Protein AF-A0A1N6M5G9-F1 (afdb_monomer_lite)

Foldseek 3Di:
DDPVVVVVVVVVVVVVVVVVVVVVVVVVVVVVVVVVVVVVVVVVVVVVVVVVVVVLVVLAFEWAQQCPQPQQPDAPPVRFGDGQKDKDDPFKDWGFAALVRPDPLVVVPDDVLLVPQVPGSWTWTKIWGAAQTWIWIKGQAFFDAAKKKWWFQKKAKCAFDKQPDHHRDMGTDIDIDGGHDGDRIDIDTIGTHHGIIMITTRTIMGGDDDPDSVSHRDYPPPPPRSPSPPD

Radius of gyration: 33.29 Å; chains: 1; bounding box: 67×54×109 Å

pLDDT: mean 73.49, std 18.04, range [25.16, 95.5]

Secondary structure (DSSP, 8-state):
--HHHHHHHHHHHHHHHHHHHHHHHHHHHHHHHHHHHHHHHHHHHHHHHHHHHHHHHHHPEE-EEGGGSTTTT-B-TTSPBPPSSEEESTTEEEEEE-GGGS-HHHHHHS-HHHHHHTSS---EEEEEE-SSSPPEEE---S---EEEEEEEEEEEEEES-BTTB-TT-EEEEEEEEEE-S--SS--EE--B-TT-EEEEEEEEEEES--S-GGGEEE--S----------

Organism: NCBI:txid1918945

Sequence (231 aa):
MSLESSVQELTSAVSESTKAAQDLAQEVAGKMGEIDQELAHQIQQVDQQVSDYLADARSECFYVNLFRNSFAHETDEHGALLFPISTYGKTVTAEVVAWADTPEIVKATVPNKLKKNIGMAPNAIHLIFKSDEDPSFWLPGNPVAGRFSGGFGHVYVVSGAMSGYGPGESGPRLEHVDRDVGSWHIDLVYDAARGSEVYCFAPFVVAGYCHDADLVQYIPIQTSMIELNIS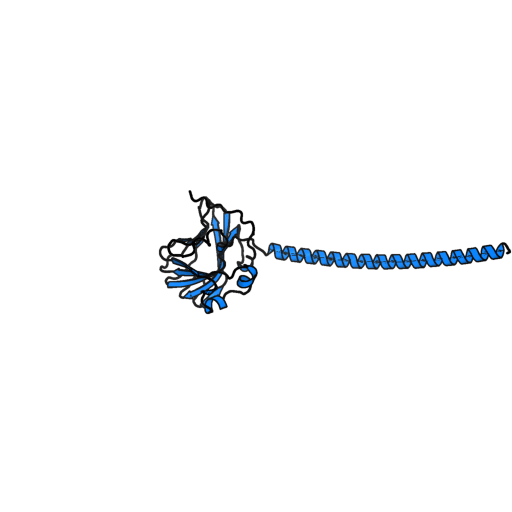

Structure (mmCIF, N/CA/C/O backbone):
data_AF-A0A1N6M5G9-F1
#
_entry.id   AF-A0A1N6M5G9-F1
#
loop_
_atom_site.group_PDB
_atom_site.id
_atom_site.type_symbol
_atom_site.label_atom_id
_atom_site.label_alt_id
_atom_site.label_comp_id
_atom_site.label_asym_id
_atom_site.label_entity_id
_atom_site.label_seq_id
_atom_site.pdbx_PDB_ins_code
_atom_site.Cartn_x
_atom_site.Cartn_y
_atom_site.Cartn_z
_atom_site.occupancy
_atom_site.B_iso_or_equiv
_atom_site.auth_seq_id
_atom_site.auth_comp_id
_atom_site.auth_asym_id
_atom_site.auth_atom_id
_atom_site.pdbx_PDB_model_num
ATOM 1 N N . MET A 1 1 ? -48.600 -29.638 76.563 1.00 58.28 1 MET A N 1
ATOM 2 C CA . MET A 1 1 ? -47.242 -29.060 76.479 1.00 58.28 1 MET A CA 1
ATOM 3 C C . MET A 1 1 ? -47.158 -27.925 77.485 1.00 58.28 1 MET A C 1
ATOM 5 O O . MET A 1 1 ? -48.118 -27.166 77.561 1.00 58.28 1 MET A O 1
ATOM 9 N N . SER A 1 2 ? -46.107 -27.859 78.310 1.00 84.44 2 SER A N 1
ATOM 10 C CA . SER A 1 2 ? -45.923 -26.727 79.232 1.00 84.44 2 SER A CA 1
ATOM 11 C C . SER A 1 2 ? -45.394 -25.510 78.467 1.00 84.44 2 SER A C 1
ATOM 13 O O . SER A 1 2 ? -44.756 -25.664 77.423 1.00 84.44 2 SER A O 1
ATOM 15 N N . LEU A 1 3 ? -45.655 -24.305 78.983 1.00 85.06 3 LEU A N 1
ATOM 16 C CA . LEU A 1 3 ? -45.147 -23.054 78.408 1.00 85.06 3 LEU A CA 1
ATOM 17 C C . LEU A 1 3 ? -43.617 -23.082 78.250 1.00 85.06 3 LEU A C 1
ATOM 19 O O . LEU A 1 3 ? -43.088 -22.610 77.250 1.00 85.06 3 LEU A O 1
ATOM 23 N N . GLU A 1 4 ? -42.923 -23.687 79.215 1.00 88.62 4 GLU A N 1
ATOM 24 C CA . GLU A 1 4 ? -41.462 -23.818 79.236 1.00 88.62 4 GLU A CA 1
ATOM 25 C C . GLU A 1 4 ? -40.942 -24.619 78.037 1.00 88.62 4 GLU A C 1
ATOM 27 O O . GLU A 1 4 ? -40.002 -24.188 77.376 1.00 88.62 4 GLU A O 1
ATOM 32 N N . SER A 1 5 ? -41.608 -25.724 77.687 1.00 89.56 5 SER A N 1
ATOM 33 C CA . SER A 1 5 ? -41.257 -26.530 76.509 1.00 89.56 5 SER A CA 1
ATOM 34 C C . SER A 1 5 ? -41.386 -25.730 75.210 1.00 89.56 5 SER A C 1
ATOM 36 O O . SER A 1 5 ? -40.527 -25.827 74.340 1.00 89.56 5 SER A O 1
ATOM 38 N N . SER A 1 6 ? -42.435 -24.908 75.089 1.00 88.56 6 SER A N 1
ATOM 39 C CA . SER A 1 6 ? -42.663 -24.081 73.893 1.00 88.56 6 SER A CA 1
ATOM 40 C C . SER A 1 6 ? -41.646 -22.942 73.779 1.00 88.56 6 SER A C 1
ATOM 42 O O . SER A 1 6 ? -41.175 -22.640 72.687 1.00 88.56 6 SER A O 1
ATOM 44 N N . VAL A 1 7 ? -41.270 -22.325 74.906 1.00 91.12 7 VAL A N 1
ATOM 45 C CA . VAL A 1 7 ? -40.219 -21.292 74.956 1.00 91.12 7 VAL A CA 1
ATOM 46 C C . VAL A 1 7 ? -38.863 -21.877 74.559 1.00 91.12 7 VAL A C 1
ATOM 48 O O . VAL A 1 7 ? -38.096 -21.230 73.845 1.00 91.12 7 VAL A O 1
ATOM 51 N N . GLN A 1 8 ? -38.573 -23.108 74.977 1.00 92.25 8 GLN A N 1
ATOM 52 C CA . GLN A 1 8 ? -37.318 -23.776 74.653 1.00 92.25 8 GLN A CA 1
ATOM 53 C C . GLN A 1 8 ? -37.222 -24.137 73.163 1.00 92.25 8 GLN A C 1
ATOM 55 O O . GLN A 1 8 ? -36.199 -23.852 72.544 1.00 92.25 8 GLN A O 1
ATOM 60 N N . GLU A 1 9 ? -38.298 -24.652 72.560 1.00 92.44 9 GLU A N 1
ATOM 61 C CA . GLU A 1 9 ? -38.372 -24.900 71.110 1.00 92.44 9 GLU A CA 1
ATOM 62 C C . GLU A 1 9 ? -38.218 -23.613 70.287 1.00 92.44 9 GLU A C 1
ATOM 64 O O . GLU A 1 9 ? -37.441 -23.579 69.333 1.00 92.44 9 GLU A O 1
ATOM 69 N N . LEU A 1 10 ? -38.889 -22.527 70.687 1.00 92.62 10 LEU A N 1
ATOM 70 C CA . LEU A 1 10 ? -38.741 -21.211 70.055 1.00 92.62 10 LEU A CA 1
ATOM 71 C C . LEU A 1 10 ? -37.304 -20.688 70.146 1.00 92.62 10 LEU A C 1
ATOM 73 O O . LEU A 1 10 ? -36.783 -20.147 69.174 1.00 92.62 10 LEU A O 1
ATOM 77 N N . THR A 1 11 ? -36.650 -20.871 71.293 1.00 93.75 11 THR A N 1
ATOM 78 C CA . THR A 1 11 ? -35.258 -20.442 71.494 1.00 93.75 11 THR A CA 1
ATOM 79 C C . THR A 1 11 ? -34.307 -21.214 70.578 1.00 93.75 11 THR A C 1
ATOM 81 O O . THR A 1 11 ? -33.432 -20.613 69.951 1.00 93.75 11 THR A O 1
ATOM 84 N N . SER A 1 12 ? -34.503 -22.528 70.442 1.00 93.69 12 SER A N 1
ATOM 85 C CA . SER A 1 12 ? -33.740 -23.358 69.506 1.00 93.69 12 SER A CA 1
ATOM 86 C C . SER A 1 12 ? -33.964 -22.940 68.052 1.00 93.69 12 SER A C 1
ATOM 88 O O . SER A 1 12 ? -32.990 -22.726 67.334 1.00 93.69 12 SER A O 1
ATOM 90 N N . ALA A 1 13 ? -35.217 -22.727 67.639 1.00 92.75 13 ALA A N 1
ATOM 91 C CA . ALA A 1 13 ? -35.548 -22.300 66.279 1.00 92.75 13 ALA A CA 1
ATOM 92 C C . ALA A 1 13 ? -34.955 -20.921 65.930 1.00 92.75 13 ALA A C 1
ATOM 94 O O . ALA A 1 13 ? -34.444 -20.719 64.828 1.00 92.75 13 ALA A O 1
ATOM 95 N N . VAL A 1 14 ? -34.964 -19.970 66.872 1.00 94.44 14 VAL A N 1
ATOM 96 C CA . VAL A 1 14 ? -34.336 -18.648 66.689 1.00 94.44 14 VAL A CA 1
ATOM 97 C C . VAL A 1 14 ? -32.816 -18.766 66.556 1.00 94.44 14 VAL A C 1
ATOM 99 O O . VAL A 1 14 ? -32.223 -18.094 65.710 1.00 94.44 14 VAL A O 1
ATOM 102 N N . SER A 1 15 ? -32.178 -19.629 67.349 1.00 93.38 15 SER A N 1
ATOM 103 C CA . SER A 1 15 ? -30.734 -19.881 67.261 1.00 93.38 15 SER A CA 1
ATOM 104 C C . SER A 1 15 ? -30.344 -20.473 65.901 1.00 93.38 15 SER A C 1
ATOM 106 O O . SER A 1 15 ? -29.433 -19.970 65.240 1.00 93.38 15 SER A O 1
ATOM 108 N N . GLU A 1 16 ? -31.091 -21.474 65.425 1.00 94.56 16 GLU A N 1
ATOM 109 C CA . GLU A 1 16 ? -30.889 -22.077 64.102 1.00 94.56 16 GLU A CA 1
ATOM 110 C C . GLU A 1 16 ? -31.115 -21.071 62.969 1.00 94.56 16 GLU A C 1
ATOM 112 O O . GLU A 1 16 ? -30.286 -20.967 62.065 1.00 94.56 16 GLU A O 1
ATOM 117 N N . SER A 1 17 ? -32.178 -20.263 63.047 1.00 92.56 17 SER A N 1
ATOM 118 C CA . SER A 1 17 ? -32.448 -19.208 62.065 1.00 92.56 17 SER A CA 1
ATOM 119 C C . SER A 1 17 ? -31.355 -18.138 62.042 1.00 92.56 17 SER A C 1
ATOM 121 O O . SER A 1 17 ? -31.029 -17.624 60.974 1.00 92.56 17 SER A O 1
ATOM 123 N N . THR A 1 18 ? -30.785 -17.791 63.199 1.00 94.62 18 THR A N 1
ATOM 124 C CA . THR A 1 18 ? -29.690 -16.813 63.292 1.00 94.62 18 THR A CA 1
ATOM 125 C C . THR A 1 18 ? -28.430 -17.355 62.630 1.00 94.62 18 THR A C 1
ATOM 127 O O . THR A 1 18 ? -27.774 -16.638 61.877 1.00 94.62 18 THR A O 1
ATOM 130 N N . LYS A 1 19 ? -28.120 -18.636 62.854 1.00 94.75 19 LYS A N 1
ATOM 131 C CA . LYS A 1 19 ? -26.977 -19.298 62.227 1.00 94.75 19 LYS A CA 1
ATOM 132 C C . LYS A 1 19 ? -27.139 -19.392 60.709 1.00 94.75 19 LYS A C 1
ATOM 134 O O . LYS A 1 19 ? -26.240 -18.990 59.984 1.00 94.75 19 LYS A O 1
ATOM 139 N N . ALA A 1 20 ? -28.309 -19.816 60.232 1.00 93.12 20 ALA A N 1
ATOM 140 C CA . ALA A 1 20 ? -28.597 -19.880 58.800 1.00 93.12 20 ALA A CA 1
ATOM 141 C C . ALA A 1 20 ? -28.481 -18.504 58.115 1.00 93.12 20 ALA A C 1
ATOM 143 O O . ALA A 1 20 ? -27.967 -18.407 57.003 1.00 93.12 20 ALA A O 1
ATOM 144 N N . ALA A 1 21 ? -28.910 -17.429 58.787 1.00 92.62 21 ALA A N 1
ATOM 145 C CA . ALA A 1 21 ? -28.756 -16.069 58.274 1.00 92.62 21 ALA A CA 1
ATOM 146 C C . ALA A 1 21 ? -27.283 -15.624 58.206 1.00 92.62 21 ALA A C 1
ATOM 148 O O . ALA A 1 21 ? -26.895 -14.951 57.251 1.00 92.62 21 ALA A O 1
ATOM 149 N N . GLN A 1 22 ? -26.460 -16.004 59.188 1.00 94.44 22 GLN A N 1
ATOM 150 C CA . GLN A 1 22 ? -25.020 -15.720 59.191 1.00 94.44 22 GLN A CA 1
ATOM 151 C C . GLN A 1 22 ? -24.286 -16.485 58.084 1.00 94.44 22 GLN A C 1
ATOM 153 O O . GLN A 1 22 ? -23.501 -15.879 57.356 1.00 94.44 22 GL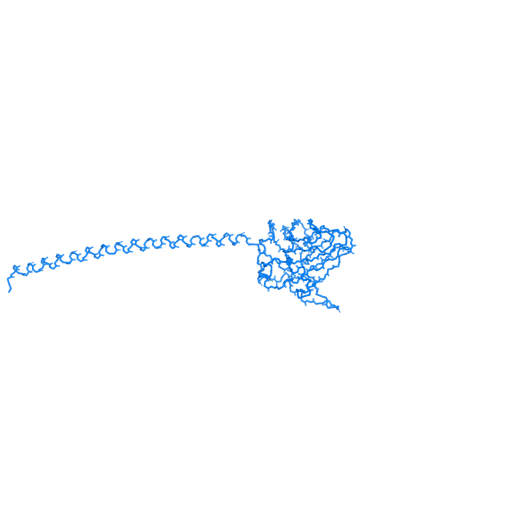N A O 1
ATOM 158 N N . ASP A 1 23 ? -24.594 -17.772 57.917 1.00 95.50 23 ASP A N 1
ATOM 159 C CA . ASP A 1 23 ? -24.004 -18.618 56.875 1.00 95.50 23 ASP A CA 1
ATOM 160 C C . ASP A 1 23 ? -24.342 -18.070 55.474 1.00 95.50 23 ASP A C 1
ATOM 162 O O . ASP A 1 23 ? -23.454 -17.910 54.634 1.00 95.50 23 ASP A O 1
ATOM 166 N N . LEU A 1 24 ? -25.603 -17.673 55.244 1.00 94.19 24 LEU A N 1
ATOM 167 C CA . LEU A 1 24 ? -26.031 -17.056 53.984 1.00 94.19 24 LEU A CA 1
ATOM 168 C C . LEU A 1 24 ? -25.340 -15.708 53.734 1.00 94.19 24 LEU A C 1
ATOM 170 O O . LEU A 1 24 ? -24.925 -15.427 52.611 1.00 94.19 24 LEU A O 1
ATOM 174 N N . ALA A 1 25 ? -25.200 -14.868 54.763 1.00 92.69 25 ALA A N 1
ATOM 175 C CA . ALA A 1 25 ? -24.512 -13.585 54.633 1.00 92.69 25 ALA A CA 1
ATOM 176 C C . ALA A 1 25 ? -23.035 -13.769 54.245 1.00 92.69 25 ALA A C 1
ATOM 178 O O . ALA A 1 25 ? -22.518 -13.020 53.415 1.00 92.69 25 ALA A O 1
ATOM 179 N N . GLN A 1 26 ? -22.371 -14.784 54.803 1.00 93.44 26 GLN A N 1
ATOM 180 C CA . GLN A 1 26 ? -20.990 -15.112 54.468 1.00 93.44 26 GLN A CA 1
ATOM 181 C C . GLN A 1 26 ? -20.859 -15.656 53.037 1.00 93.44 26 GLN A C 1
ATOM 183 O O . GLN A 1 26 ? -19.940 -15.260 52.320 1.00 93.44 26 GLN A O 1
ATOM 188 N N . GLU A 1 27 ? -21.796 -16.497 52.592 1.00 95.50 27 GLU A N 1
ATOM 189 C CA . GLU A 1 27 ? -21.830 -17.000 51.213 1.00 95.50 27 GLU A CA 1
ATOM 190 C C . GLU A 1 27 ? -22.044 -15.868 50.197 1.00 95.50 27 GLU A C 1
ATOM 192 O O . GLU A 1 27 ? -21.328 -15.786 49.198 1.00 95.50 27 GLU A O 1
ATOM 197 N N . VAL A 1 28 ? -22.994 -14.963 50.460 1.00 94.06 28 VAL A N 1
ATOM 198 C CA . VAL A 1 28 ? -23.271 -13.812 49.586 1.00 94.06 28 VAL A CA 1
ATOM 199 C C . VAL A 1 28 ? -22.060 -12.885 49.506 1.00 94.06 28 VAL A C 1
ATOM 201 O O . VAL A 1 28 ? -21.694 -12.474 48.409 1.00 94.06 28 VAL A O 1
ATOM 204 N N . ALA A 1 29 ? -21.401 -12.598 50.632 1.00 91.75 29 ALA A N 1
ATOM 205 C CA . ALA A 1 29 ? -20.189 -11.782 50.643 1.00 91.75 29 ALA A CA 1
ATOM 206 C C . ALA A 1 29 ? -19.048 -12.424 49.832 1.00 91.75 29 ALA A C 1
ATOM 208 O O . ALA A 1 29 ? -18.366 -11.727 49.083 1.00 91.75 29 ALA A O 1
ATOM 209 N N . GLY A 1 30 ? -18.875 -13.748 49.936 1.00 95.19 30 GLY A N 1
ATOM 210 C CA . GLY A 1 30 ? -17.903 -14.493 49.132 1.00 95.19 30 GLY A CA 1
ATOM 211 C C . GLY A 1 30 ? -18.192 -14.388 47.636 1.00 95.19 30 GLY A C 1
ATOM 212 O O . GLY A 1 30 ? -17.328 -13.973 46.867 1.00 95.19 30 GLY A O 1
ATOM 213 N N . LYS A 1 31 ? -19.440 -14.657 47.236 1.00 93.62 31 LYS A N 1
ATOM 214 C CA . LYS A 1 31 ? -19.878 -14.560 45.836 1.00 93.62 31 LYS A CA 1
ATOM 215 C C . LYS A 1 31 ? -19.766 -13.145 45.274 1.00 93.62 31 LYS A C 1
ATOM 217 O O . LYS A 1 31 ? -19.389 -12.989 44.120 1.00 93.62 31 LYS A O 1
ATOM 222 N N . MET A 1 32 ? -20.067 -12.116 46.067 1.00 91.00 32 MET A N 1
ATOM 223 C CA . MET A 1 32 ? -19.868 -10.724 45.650 1.00 91.00 32 MET A CA 1
ATOM 224 C C . MET A 1 32 ? -18.390 -10.426 45.389 1.00 91.00 32 MET A C 1
ATOM 226 O O . MET A 1 32 ? -18.073 -9.836 44.364 1.00 91.00 32 MET A O 1
ATOM 230 N N . GLY A 1 33 ? -17.487 -10.896 46.255 1.00 93.69 33 GLY A N 1
ATOM 231 C CA . GLY A 1 33 ? -16.047 -10.732 46.046 1.00 93.69 33 GLY A CA 1
ATOM 232 C C . GLY A 1 33 ? -15.534 -11.434 44.784 1.00 93.69 33 GLY A C 1
ATOM 233 O O . GLY A 1 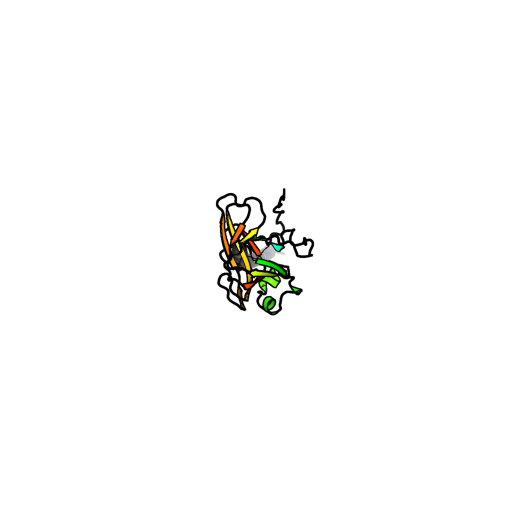33 ? -14.720 -10.867 44.060 1.00 93.69 33 GLY A O 1
ATOM 234 N N . GLU A 1 34 ? -16.028 -12.639 44.494 1.00 94.81 34 GLU A N 1
ATOM 235 C CA . GLU A 1 34 ? -15.705 -13.368 43.257 1.00 94.81 34 GLU A CA 1
ATOM 236 C C . GLU A 1 34 ? -16.221 -12.634 42.010 1.00 94.81 34 GLU A C 1
ATOM 238 O O . GLU A 1 34 ? -15.488 -12.491 41.032 1.00 94.81 34 GLU A O 1
ATOM 243 N N . ILE A 1 35 ? -17.454 -12.117 42.059 1.00 94.19 35 ILE A N 1
ATOM 244 C CA . ILE A 1 35 ? -18.047 -11.329 40.968 1.00 94.19 35 ILE A CA 1
ATOM 245 C C . ILE A 1 35 ? -17.243 -10.049 40.721 1.00 94.19 35 ILE A C 1
ATOM 247 O O . ILE A 1 35 ? -16.949 -9.735 39.569 1.00 94.19 35 ILE A O 1
ATOM 251 N N . ASP A 1 36 ? -16.861 -9.328 41.776 1.00 94.19 36 ASP A N 1
ATOM 252 C CA . ASP A 1 36 ? -16.085 -8.091 41.658 1.00 94.19 36 ASP A CA 1
ATOM 253 C C . ASP A 1 36 ? -14.705 -8.349 41.030 1.00 94.19 36 ASP A C 1
ATOM 255 O O . ASP A 1 36 ? -14.246 -7.571 40.190 1.00 94.19 36 ASP A O 1
ATOM 259 N N . GLN A 1 37 ? -14.050 -9.458 41.393 1.00 93.50 37 GLN A N 1
ATOM 260 C CA . GLN A 1 37 ? -12.765 -9.856 40.809 1.00 93.50 37 GLN A CA 1
ATOM 261 C C . GLN A 1 37 ? -12.888 -10.225 39.331 1.00 93.50 37 GLN A C 1
ATOM 263 O O . GLN A 1 37 ? -12.090 -9.757 38.515 1.00 93.50 37 GLN A O 1
ATOM 268 N N . GLU A 1 38 ? -13.887 -11.033 38.978 1.00 94.94 38 GLU A N 1
ATOM 269 C CA . GLU A 1 38 ? -14.125 -11.437 37.592 1.00 94.94 38 GLU A CA 1
ATOM 270 C C . GLU A 1 38 ? -14.469 -10.225 36.719 1.00 94.94 38 GLU A C 1
ATOM 272 O O . GLU A 1 38 ? -13.925 -10.069 35.625 1.00 94.94 38 GLU A O 1
ATOM 277 N N . LEU A 1 39 ? -15.305 -9.312 37.222 1.00 94.81 39 LEU A N 1
ATOM 278 C CA . LEU A 1 39 ? -15.662 -8.090 36.509 1.00 94.81 39 LEU A CA 1
ATOM 279 C C . LEU A 1 39 ? -14.437 -7.195 36.277 1.00 94.81 39 LEU A C 1
ATOM 281 O O . LEU A 1 39 ? -14.250 -6.692 35.169 1.00 94.81 39 LEU A O 1
ATOM 285 N N . ALA A 1 40 ? -13.578 -7.022 37.285 1.00 93.75 40 ALA A N 1
ATOM 286 C CA . ALA A 1 40 ? -12.345 -6.248 37.146 1.00 93.75 40 ALA A CA 1
ATOM 287 C C . ALA A 1 40 ? -11.399 -6.856 36.096 1.00 93.75 40 ALA A C 1
ATOM 289 O O . ALA A 1 40 ? -10.833 -6.130 35.277 1.00 93.75 40 ALA A O 1
ATOM 290 N N . HIS A 1 41 ? -11.268 -8.183 36.083 1.00 93.50 41 HIS A N 1
ATOM 291 C CA . HIS A 1 41 ? -10.460 -8.893 35.096 1.00 93.50 41 HIS A CA 1
ATOM 292 C C . HIS A 1 41 ? -11.021 -8.737 33.673 1.00 93.50 41 HIS A C 1
ATOM 294 O O . HIS A 1 41 ? -10.269 -8.438 32.745 1.00 93.50 41 HIS A O 1
ATOM 300 N N . GLN A 1 42 ? -12.338 -8.862 33.496 1.00 93.44 42 GLN A N 1
ATOM 301 C CA . GLN A 1 42 ? -12.985 -8.669 32.195 1.00 93.44 42 GLN A CA 1
ATOM 302 C C . GLN A 1 42 ? -12.836 -7.235 31.676 1.00 93.44 42 GLN A C 1
ATOM 304 O O . GLN A 1 42 ? -12.525 -7.051 30.501 1.00 93.44 42 GLN A O 1
ATOM 309 N N . ILE A 1 43 ? -12.992 -6.221 32.537 1.00 94.44 43 ILE A N 1
ATOM 310 C CA . ILE A 1 43 ? -12.771 -4.814 32.162 1.00 94.44 43 ILE A CA 1
ATOM 311 C C . ILE A 1 43 ? -11.339 -4.619 31.656 1.00 94.44 43 ILE A C 1
ATOM 313 O O . ILE A 1 43 ? -11.140 -4.052 30.586 1.00 94.44 43 ILE A O 1
ATOM 317 N N . GLN A 1 44 ? -10.347 -5.158 32.370 1.00 93.62 44 GLN A N 1
ATOM 318 C CA . GLN A 1 44 ? -8.946 -5.038 31.971 1.00 93.62 44 GLN A CA 1
ATOM 319 C C . GLN A 1 44 ? -8.659 -5.714 30.620 1.00 93.62 44 GLN A C 1
ATOM 321 O O . GLN A 1 44 ? -7.895 -5.184 29.812 1.00 93.62 44 GLN A O 1
ATOM 326 N N . GLN A 1 45 ? -9.275 -6.868 30.350 1.00 93.25 45 GLN A N 1
ATOM 327 C CA . GLN A 1 45 ? -9.148 -7.538 29.055 1.00 93.25 45 GLN A CA 1
ATOM 328 C C . GLN A 1 45 ? -9.767 -6.720 27.918 1.00 93.25 45 GLN A C 1
ATOM 330 O O . GLN A 1 45 ? -9.160 -6.609 26.853 1.00 93.25 45 GLN A O 1
ATOM 335 N N . VAL A 1 46 ? -10.946 -6.134 28.140 1.00 92.81 46 VAL A N 1
ATOM 336 C CA . VAL A 1 46 ? -11.616 -5.285 27.145 1.00 92.81 46 VAL A CA 1
ATOM 337 C C . VAL A 1 46 ? -10.797 -4.026 26.867 1.00 92.81 46 VAL A C 1
ATOM 339 O O . VAL A 1 46 ? -10.587 -3.696 25.702 1.00 92.81 46 VAL A O 1
ATOM 342 N N . ASP A 1 47 ? -10.279 -3.362 27.901 1.00 91.88 47 ASP A N 1
ATOM 343 C CA . ASP A 1 47 ? -9.439 -2.170 27.743 1.00 91.88 47 ASP A CA 1
ATOM 344 C C . ASP A 1 47 ? -8.184 -2.470 26.912 1.00 91.88 47 ASP A C 1
ATOM 346 O O . ASP A 1 47 ? -7.828 -1.698 26.017 1.00 91.88 47 ASP A O 1
ATOM 350 N N . GLN A 1 48 ? -7.546 -3.622 27.148 1.00 88.00 48 GLN A N 1
ATOM 351 C CA . GLN A 1 48 ? -6.396 -4.049 26.356 1.00 88.00 48 GLN A CA 1
ATOM 352 C C . GLN A 1 48 ? -6.783 -4.310 24.895 1.00 88.00 48 GLN A C 1
ATOM 354 O O . GLN A 1 48 ? -6.138 -3.784 23.992 1.00 88.00 48 GLN A O 1
ATOM 359 N N . GLN A 1 49 ? -7.865 -5.054 24.651 1.00 86.50 49 GLN A N 1
ATOM 360 C CA . GLN A 1 49 ? -8.339 -5.346 23.293 1.00 86.50 49 GLN A CA 1
ATOM 361 C C . GLN A 1 49 ? -8.694 -4.074 22.514 1.00 86.50 49 GLN A C 1
ATOM 363 O O . GLN A 1 49 ? -8.372 -3.959 21.333 1.00 86.50 49 GLN A O 1
ATOM 368 N N . VAL A 1 50 ? -9.338 -3.104 23.168 1.00 83.00 50 VAL A N 1
ATOM 369 C CA . VAL A 1 50 ? -9.653 -1.805 22.561 1.00 83.00 50 VAL A CA 1
ATOM 370 C C . VAL A 1 50 ? -8.376 -1.020 22.260 1.00 83.00 50 VAL A C 1
ATOM 372 O O . VAL A 1 50 ? -8.280 -0.417 21.191 1.00 83.00 50 VAL A O 1
ATOM 375 N N . SER A 1 51 ? -7.388 -1.026 23.159 1.00 79.12 51 SER A N 1
ATOM 376 C CA . SER A 1 51 ? -6.106 -0.355 22.918 1.00 79.12 51 SER A CA 1
ATOM 377 C C . SER A 1 51 ? -5.355 -0.966 21.738 1.00 79.12 51 SER A C 1
ATOM 379 O O . SER A 1 51 ? -4.820 -0.219 20.920 1.00 79.12 51 SER A O 1
ATOM 381 N N . ASP A 1 52 ? -5.342 -2.293 21.628 1.00 72.56 52 ASP A N 1
ATOM 382 C CA . ASP A 1 52 ? -4.682 -3.001 20.530 1.00 72.56 52 ASP A CA 1
ATOM 383 C C . ASP A 1 52 ? -5.382 -2.677 19.202 1.00 72.56 52 ASP A C 1
ATOM 385 O O . ASP A 1 52 ? -4.740 -2.239 18.251 1.00 72.56 52 ASP A O 1
ATOM 389 N N . TYR A 1 53 ? -6.719 -2.732 19.174 1.00 67.44 53 TYR A N 1
ATOM 390 C CA . TYR A 1 53 ? -7.509 -2.345 18.003 1.00 67.44 53 TYR A CA 1
ATOM 391 C C . TYR A 1 53 ? -7.263 -0.891 17.571 1.00 67.44 53 TYR A C 1
ATOM 393 O O . TYR A 1 53 ? -7.145 -0.596 16.383 1.00 67.44 53 TYR A O 1
ATOM 401 N N . LEU A 1 54 ? -7.182 0.045 18.522 1.00 66.19 54 LEU A N 1
ATOM 402 C CA . LEU A 1 54 ? -6.894 1.450 18.223 1.00 66.19 54 LEU A CA 1
ATOM 403 C C . LEU A 1 54 ? -5.451 1.666 17.754 1.00 66.19 54 LEU A C 1
ATOM 405 O O . LEU A 1 54 ? -5.216 2.586 16.969 1.00 66.19 54 LEU A O 1
ATOM 409 N N . ALA A 1 55 ? -4.493 0.870 18.230 1.00 65.88 55 ALA A N 1
ATOM 410 C CA . ALA A 1 55 ? -3.114 0.910 17.754 1.00 65.88 55 ALA A CA 1
ATOM 411 C C . ALA A 1 55 ? -3.031 0.425 16.300 1.00 65.88 55 ALA A C 1
ATOM 413 O O . ALA A 1 55 ? -2.456 1.124 15.463 1.00 65.88 55 ALA A O 1
ATOM 414 N N . ASP A 1 56 ? -3.697 -0.686 15.989 1.00 56.03 56 ASP A N 1
ATOM 415 C CA . ASP A 1 56 ? -3.778 -1.242 14.638 1.00 56.03 56 ASP A CA 1
ATOM 416 C C . ASP A 1 56 ? -4.485 -0.265 13.687 1.00 56.03 56 ASP A C 1
ATOM 418 O O . ASP A 1 56 ? -3.912 0.139 12.676 1.00 56.03 56 ASP A O 1
ATOM 422 N N . ALA A 1 57 ? -5.656 0.258 14.060 1.00 55.75 57 ALA A N 1
ATOM 423 C CA . ALA A 1 57 ? -6.399 1.219 13.241 1.00 55.75 57 ALA A CA 1
ATOM 424 C C . ALA A 1 57 ? -5.641 2.539 12.997 1.00 55.75 57 ALA A C 1
ATOM 426 O O . ALA A 1 57 ? -5.833 3.182 11.968 1.00 55.75 57 ALA A O 1
ATOM 427 N N . ARG A 1 58 ? -4.774 2.970 13.926 1.00 57.94 58 ARG A N 1
ATOM 428 C CA . ARG A 1 58 ? -3.889 4.136 13.726 1.00 57.94 58 ARG A CA 1
ATOM 429 C C . ARG A 1 58 ? -2.707 3.838 12.808 1.00 57.94 58 ARG A C 1
ATOM 431 O O . ARG A 1 58 ? -2.129 4.778 12.266 1.00 57.94 58 ARG A O 1
ATOM 438 N N . SER A 1 59 ? -2.328 2.571 12.672 1.00 56.81 59 SER A N 1
ATOM 439 C CA . SER A 1 59 ? -1.259 2.135 11.773 1.00 56.81 59 SER A CA 1
ATOM 440 C C . SER A 1 59 ? -1.737 1.953 10.330 1.00 56.81 59 SER A C 1
ATOM 442 O O . SER A 1 59 ? -0.925 1.951 9.412 1.00 56.81 59 SER A O 1
ATOM 444 N N . GLU A 1 60 ? -3.046 1.862 10.100 1.00 59.41 60 GLU A N 1
ATOM 445 C CA . GLU A 1 60 ? -3.611 1.661 8.770 1.00 59.41 60 GLU A CA 1
ATOM 446 C C . GLU A 1 60 ? -3.875 2.990 8.046 1.00 59.41 60 GLU A C 1
ATOM 448 O O . GLU A 1 60 ? -4.603 3.864 8.520 1.00 59.41 60 GLU A O 1
ATOM 453 N N . CYS A 1 61 ? -3.309 3.139 6.847 1.00 61.28 61 CYS A N 1
ATOM 454 C CA . CYS A 1 61 ? -3.621 4.242 5.942 1.00 61.28 61 CYS A CA 1
ATOM 455 C C . CYS A 1 61 ? -4.622 3.791 4.870 1.00 61.28 61 CYS A C 1
ATOM 457 O O . CYS A 1 61 ? -4.367 2.854 4.107 1.00 61.28 61 CYS A O 1
ATOM 459 N N . PHE A 1 62 ? -5.746 4.502 4.772 1.00 60.78 62 PHE A N 1
ATOM 460 C CA . PHE A 1 62 ? -6.703 4.341 3.677 1.00 60.78 62 PHE A CA 1
ATOM 461 C C . PHE A 1 62 ? -6.124 4.908 2.379 1.00 60.78 62 PHE A C 1
ATOM 463 O O . PHE A 1 62 ? -5.643 6.042 2.360 1.00 60.78 62 PHE A O 1
ATOM 470 N N . TYR A 1 63 ? -6.202 4.144 1.289 1.00 59.81 63 TYR A N 1
ATOM 471 C CA . TYR A 1 63 ? -5.653 4.545 -0.006 1.00 59.81 63 TYR A CA 1
ATOM 472 C C . TYR A 1 63 ? -6.615 4.274 -1.160 1.00 59.81 63 TYR A C 1
ATOM 474 O O . TYR A 1 63 ? -7.500 3.418 -1.082 1.00 59.81 63 TYR A O 1
ATOM 482 N N . VAL A 1 64 ? -6.412 4.986 -2.267 1.00 59.09 64 VAL A N 1
ATOM 483 C CA . VAL A 1 64 ? -7.043 4.650 -3.546 1.00 59.09 64 VAL A CA 1
ATOM 484 C C . VAL A 1 64 ? -6.127 3.673 -4.274 1.00 59.09 64 VAL A C 1
ATOM 486 O O . VAL A 1 64 ? -5.019 4.040 -4.666 1.00 59.09 64 VAL A O 1
ATOM 489 N N . ASN A 1 65 ? -6.573 2.425 -4.454 1.00 59.22 65 ASN A N 1
ATOM 490 C CA . ASN A 1 65 ? -5.915 1.505 -5.382 1.00 59.22 65 ASN A CA 1
ATOM 491 C C . ASN A 1 65 ? -6.275 1.925 -6.802 1.00 59.22 65 ASN A C 1
ATOM 493 O O . ASN A 1 65 ? -7.441 1.870 -7.202 1.00 59.22 65 ASN A O 1
ATOM 497 N N . LEU A 1 66 ? -5.264 2.312 -7.565 1.00 58.31 66 LEU A N 1
ATOM 498 C CA . LEU A 1 66 ? -5.463 2.926 -8.868 1.00 58.31 66 LEU A CA 1
ATOM 499 C C . LEU A 1 66 ? -6.019 1.928 -9.890 1.00 58.31 66 LEU A C 1
ATOM 501 O O . LEU A 1 66 ? -6.766 2.332 -10.768 1.00 58.31 66 LEU A O 1
ATOM 505 N N . PHE A 1 67 ? -5.810 0.622 -9.702 1.00 51.94 67 PHE A N 1
ATOM 506 C CA . PHE A 1 67 ? -6.428 -0.428 -10.522 1.00 51.94 67 PHE A CA 1
ATOM 507 C C . PHE A 1 67 ? -7.881 -0.764 -10.170 1.00 51.94 67 PHE A C 1
ATOM 509 O O . PHE A 1 67 ? -8.530 -1.488 -10.919 1.00 51.94 67 PHE A O 1
ATOM 516 N N . ARG A 1 68 ? -8.398 -0.282 -9.033 1.00 47.78 68 ARG A N 1
ATOM 517 C CA . ARG A 1 68 ? -9.826 -0.381 -8.688 1.00 47.78 68 ARG A CA 1
ATOM 518 C C . ARG A 1 68 ? -10.613 0.879 -9.042 1.00 47.78 68 ARG A C 1
ATOM 520 O O . ARG A 1 68 ? -11.816 0.918 -8.800 1.00 47.78 68 ARG A O 1
ATOM 527 N N . ASN A 1 69 ? -9.966 1.882 -9.638 1.00 42.75 69 ASN A N 1
ATOM 528 C CA . ASN A 1 69 ? -10.686 2.933 -10.340 1.00 42.75 69 ASN A CA 1
ATOM 529 C C . ASN A 1 69 ? -11.359 2.294 -11.568 1.00 42.75 69 ASN A C 1
ATOM 531 O O . ASN A 1 69 ? -10.719 1.537 -12.298 1.00 42.75 69 ASN A O 1
ATOM 535 N N . SER A 1 70 ? -12.651 2.547 -11.765 1.00 38.09 70 SER A N 1
ATOM 536 C CA . SER A 1 70 ? -13.567 1.817 -12.660 1.00 38.09 70 SER A CA 1
ATOM 537 C C . SER A 1 70 ? -13.181 1.777 -14.148 1.00 38.09 70 SER A C 1
ATOM 539 O O . SER A 1 70 ? -13.879 1.140 -14.929 1.00 38.09 70 SER A O 1
ATOM 541 N N . PHE A 1 71 ? -12.071 2.406 -14.537 1.00 37.22 71 PHE A N 1
ATOM 542 C CA . PHE A 1 71 ? -11.573 2.498 -15.910 1.00 37.22 71 PHE A CA 1
ATOM 543 C C . PHE A 1 71 ? -10.485 1.472 -16.272 1.00 37.22 71 PHE A C 1
ATOM 545 O O . PHE A 1 71 ? -10.256 1.247 -17.454 1.00 37.22 71 PHE A O 1
ATOM 552 N N . ALA A 1 72 ? -9.877 0.761 -15.310 1.00 43.28 72 ALA A N 1
ATOM 553 C CA . ALA A 1 72 ? -8.890 -0.299 -15.600 1.00 43.28 72 ALA A CA 1
ATOM 554 C C . ALA A 1 72 ? -9.495 -1.585 -16.216 1.00 43.28 72 ALA A C 1
ATOM 556 O O . ALA A 1 72 ? -8.821 -2.612 -16.302 1.00 43.28 72 ALA A O 1
ATOM 557 N N . HIS A 1 73 ? -10.776 -1.550 -16.592 1.00 42.06 73 HIS A N 1
ATOM 558 C CA . HIS A 1 73 ? -11.499 -2.628 -17.272 1.00 42.06 73 HIS A CA 1
ATOM 559 C C . HIS A 1 73 ? -11.776 -2.330 -18.746 1.00 42.06 73 HIS A C 1
ATOM 561 O O . HIS A 1 73 ? -12.161 -3.236 -19.484 1.00 42.06 73 HIS A O 1
ATOM 567 N N . GLU A 1 74 ? -11.622 -1.079 -19.171 1.00 49.75 74 GLU A N 1
ATOM 568 C CA . GLU A 1 74 ? -11.782 -0.706 -20.568 1.00 49.75 74 GLU A CA 1
ATOM 569 C C . GLU A 1 74 ? -10.501 -1.064 -21.312 1.00 49.75 74 GLU A C 1
ATOM 571 O O . GLU A 1 74 ? -9.410 -0.934 -20.767 1.00 49.75 74 GLU A O 1
ATOM 576 N N . THR A 1 75 ? -10.618 -1.561 -22.535 1.00 50.16 75 THR A N 1
ATOM 577 C CA . THR A 1 75 ? -9.470 -1.822 -23.403 1.00 50.16 75 THR A CA 1
ATOM 578 C C . THR A 1 75 ? -9.471 -0.832 -24.555 1.00 50.16 75 THR A C 1
ATOM 580 O O . THR A 1 75 ? -10.543 -0.465 -25.039 1.00 50.16 75 THR A O 1
ATOM 583 N N . ASP A 1 76 ? -8.296 -0.425 -25.027 1.00 55.34 76 ASP A N 1
ATOM 584 C CA . ASP A 1 76 ? -8.187 0.312 -26.283 1.00 55.34 76 ASP A CA 1
ATOM 585 C C . ASP A 1 76 ? -8.584 -0.560 -27.494 1.00 55.34 76 ASP A C 1
ATOM 587 O O . ASP A 1 76 ? -8.922 -1.744 -27.377 1.00 55.34 76 ASP A O 1
ATOM 591 N N . GLU A 1 77 ? -8.535 0.027 -28.690 1.00 53.50 77 GLU A N 1
ATOM 592 C CA . GLU A 1 77 ? -8.827 -0.665 -29.953 1.00 53.50 77 GLU A CA 1
ATOM 593 C C . GLU A 1 77 ? -7.864 -1.826 -30.277 1.00 53.50 77 GLU A C 1
ATOM 595 O O . GLU A 1 77 ? -8.122 -2.616 -31.188 1.00 53.50 77 GLU A O 1
ATOM 600 N N . HIS A 1 78 ? -6.774 -1.963 -29.519 1.00 48.19 78 HIS A N 1
ATOM 601 C CA . HIS A 1 78 ? -5.782 -3.028 -29.626 1.00 48.19 78 HIS A CA 1
ATOM 602 C C . HIS A 1 78 ? -5.910 -4.080 -28.511 1.00 48.19 78 HIS A C 1
ATOM 604 O O . HIS A 1 78 ? -5.147 -5.048 -28.499 1.00 48.19 78 HIS A O 1
ATOM 610 N N . GLY A 1 79 ? -6.895 -3.945 -27.616 1.00 46.88 79 GLY A N 1
ATOM 611 C CA . GLY A 1 79 ? -7.146 -4.883 -26.522 1.00 46.88 79 GLY A CA 1
ATOM 612 C C . GLY A 1 79 ? -6.257 -4.667 -25.294 1.00 46.88 79 GLY A C 1
ATOM 613 O O . GLY A 1 79 ? -6.287 -5.498 -24.385 1.00 46.88 79 GLY A O 1
ATOM 614 N N . ALA A 1 80 ? -5.480 -3.582 -25.240 1.00 48.94 80 ALA A N 1
ATOM 615 C CA . ALA A 1 80 ? -4.677 -3.235 -24.073 1.00 48.94 80 ALA A CA 1
ATOM 616 C C . ALA A 1 80 ? -5.553 -2.552 -23.019 1.00 48.94 80 ALA A C 1
ATOM 618 O O . ALA A 1 80 ? -6.351 -1.680 -23.354 1.00 48.94 80 ALA A O 1
ATOM 619 N N . LEU A 1 81 ? -5.414 -2.935 -21.745 1.00 50.22 81 LEU A N 1
ATOM 620 C CA . LEU A 1 81 ? -6.162 -2.303 -20.652 1.00 50.22 81 LEU A CA 1
ATOM 621 C C . LEU A 1 81 ? -5.832 -0.805 -20.579 1.00 50.22 81 LEU A C 1
ATOM 623 O O . LEU A 1 81 ? -4.666 -0.426 -20.453 1.00 50.22 81 LEU A O 1
ATOM 627 N N . LEU A 1 82 ? -6.867 0.034 -20.623 1.00 52.00 82 LEU A N 1
ATOM 628 C CA . LEU A 1 82 ? -6.774 1.470 -20.426 1.00 52.00 82 LEU A CA 1
ATOM 629 C C . LEU A 1 82 ? -6.295 1.735 -19.005 1.00 52.00 82 LEU A C 1
ATOM 631 O O . LEU A 1 82 ? -6.883 1.318 -18.005 1.00 52.00 82 LEU A O 1
ATOM 635 N N . PHE A 1 83 ? -5.156 2.404 -18.935 1.00 57.12 83 PHE A N 1
ATOM 636 C CA . PHE A 1 83 ? -4.431 2.618 -17.704 1.00 57.12 83 PHE A CA 1
ATOM 637 C C . PHE A 1 83 ? -5.018 3.867 -17.009 1.00 57.12 83 PHE A C 1
ATOM 639 O O . PHE A 1 83 ? -5.021 4.946 -17.602 1.00 57.12 83 PHE A O 1
ATOM 646 N N . PRO A 1 84 ? -5.521 3.777 -15.758 1.00 51.91 84 PRO A N 1
ATOM 647 C CA . PRO A 1 84 ? -5.992 4.948 -15.001 1.00 51.91 84 PRO A CA 1
ATOM 648 C C . PRO A 1 84 ? -4.828 5.823 -14.516 1.00 51.91 84 PRO A C 1
ATOM 650 O O . PRO A 1 84 ? -5.022 6.804 -13.808 1.00 51.91 84 PRO A O 1
ATOM 653 N N . ILE A 1 85 ? -3.612 5.435 -14.876 1.00 57.03 85 ILE A N 1
ATOM 654 C CA . ILE A 1 85 ? -2.371 6.158 -14.709 1.00 57.03 85 ILE A CA 1
ATOM 655 C C . ILE A 1 85 ? -1.881 6.398 -16.140 1.00 57.03 85 ILE A C 1
ATOM 657 O O . ILE A 1 85 ? -2.046 5.552 -17.003 1.00 57.03 85 ILE A O 1
ATOM 661 N N . SER A 1 86 ? -1.292 7.543 -16.430 1.00 58.56 86 SER A N 1
ATOM 662 C CA . SER A 1 86 ? -0.485 7.713 -17.643 1.00 58.56 86 SER A CA 1
ATOM 663 C C . SER A 1 86 ? 0.929 8.009 -17.215 1.00 58.56 86 SER A C 1
ATOM 665 O O . SER A 1 86 ? 1.166 8.600 -16.158 1.00 58.56 86 SER A O 1
ATOM 667 N N . THR A 1 87 ? 1.856 7.586 -18.055 1.00 61.06 87 THR A N 1
ATOM 668 C CA . THR A 1 87 ? 3.260 7.934 -17.945 1.00 61.06 87 THR A CA 1
ATOM 669 C C . THR A 1 87 ? 3.533 9.056 -18.936 1.00 61.06 87 THR A C 1
ATOM 671 O O . THR A 1 87 ? 3.363 8.851 -20.139 1.00 61.06 87 THR A O 1
ATOM 674 N N . TYR A 1 88 ? 3.958 10.227 -18.466 1.00 56.56 88 TYR A N 1
ATOM 675 C CA . TYR A 1 88 ? 4.522 11.253 -19.347 1.00 56.56 88 TYR A CA 1
ATOM 676 C C . TYR A 1 88 ? 6.041 11.324 -19.163 1.00 56.56 88 TYR A C 1
ATOM 678 O O . TYR A 1 88 ? 6.561 11.131 -18.067 1.00 56.56 88 TYR A O 1
ATOM 686 N N . GLY A 1 89 ? 6.728 11.546 -20.280 1.00 56.09 89 GLY A N 1
ATOM 687 C CA . GLY A 1 89 ? 8.146 11.263 -20.506 1.00 56.09 89 GLY A CA 1
ATOM 688 C C . GLY A 1 89 ? 8.230 10.545 -21.849 1.00 56.09 89 GLY A C 1
ATOM 689 O O . GLY A 1 89 ? 7.458 9.619 -22.097 1.00 56.09 89 GLY A O 1
ATOM 690 N N . LYS A 1 90 ? 9.073 10.995 -22.782 1.00 50.09 90 LYS A N 1
ATOM 691 C CA . LYS A 1 90 ? 8.933 10.657 -24.220 1.00 50.09 90 LYS A CA 1
ATOM 692 C C . LYS A 1 90 ? 9.154 9.179 -24.579 1.00 50.09 90 LYS A C 1
ATOM 694 O O . LYS A 1 90 ? 9.197 8.830 -25.757 1.00 50.09 90 LYS A O 1
ATOM 699 N N . THR A 1 91 ? 9.338 8.305 -23.596 1.00 58.59 91 THR A N 1
ATOM 700 C CA . THR A 1 91 ? 10.025 7.031 -23.785 1.00 58.59 91 THR A CA 1
ATOM 701 C C . THR A 1 91 ? 9.601 5.890 -22.876 1.00 58.59 91 THR A C 1
ATOM 703 O O . THR A 1 91 ? 10.243 4.846 -22.937 1.00 58.59 91 THR A O 1
ATOM 706 N N . VAL A 1 92 ? 8.563 6.019 -22.054 1.00 66.44 92 VAL A N 1
ATOM 707 C CA . VAL A 1 92 ? 8.098 4.860 -21.277 1.00 66.44 92 VAL A CA 1
ATOM 708 C C . VAL A 1 92 ? 7.088 4.057 -22.081 1.00 66.44 92 VAL A C 1
ATOM 710 O O . VAL A 1 92 ? 6.154 4.600 -22.660 1.00 66.44 92 VAL A O 1
ATOM 713 N N . THR A 1 93 ? 7.311 2.749 -22.173 1.00 67.62 93 THR A N 1
ATOM 714 C CA . THR A 1 93 ? 6.263 1.797 -22.562 1.00 67.62 93 THR A CA 1
ATOM 715 C C . THR A 1 93 ? 5.719 1.197 -21.285 1.00 67.62 93 THR A C 1
ATOM 717 O O . THR A 1 93 ? 6.491 0.618 -20.527 1.00 67.62 93 THR A O 1
ATOM 720 N N . ALA A 1 94 ? 4.430 1.403 -21.042 1.00 72.06 94 ALA A N 1
ATOM 721 C CA . ALA A 1 94 ? 3.721 0.862 -19.898 1.00 72.06 94 ALA A CA 1
ATOM 722 C C . ALA A 1 94 ? 2.659 -0.109 -20.411 1.00 72.06 94 ALA A C 1
ATOM 724 O O . ALA A 1 94 ? 1.839 0.265 -21.248 1.00 72.06 94 ALA A O 1
ATOM 725 N N . GLU A 1 95 ? 2.673 -1.340 -19.916 1.00 72.56 95 GLU A N 1
ATOM 726 C CA . GLU A 1 95 ? 1.620 -2.318 -20.173 1.00 72.56 95 GLU A CA 1
ATOM 727 C C . GLU A 1 95 ? 1.166 -2.961 -18.865 1.00 72.56 95 GLU A C 1
ATOM 729 O O . GLU A 1 95 ? 1.949 -3.149 -17.931 1.00 72.56 95 GLU A O 1
ATOM 734 N N . VAL A 1 96 ? -0.121 -3.290 -18.786 1.00 70.25 96 VAL A N 1
ATOM 735 C CA . VAL A 1 96 ? -0.660 -4.042 -17.654 1.00 70.25 96 VAL A CA 1
ATOM 736 C C . VAL A 1 96 ? -0.552 -5.525 -17.981 1.00 70.25 96 VAL A C 1
ATOM 738 O O . VAL A 1 96 ? -1.246 -6.029 -18.862 1.00 70.25 96 VAL A O 1
ATOM 741 N N . VAL A 1 97 ? 0.306 -6.232 -17.254 1.00 71.69 97 VAL A N 1
ATOM 742 C CA . VAL A 1 97 ? 0.505 -7.675 -17.384 1.00 71.69 97 VAL A CA 1
ATOM 743 C C . VAL A 1 97 ? -0.385 -8.376 -16.370 1.00 71.69 97 VAL A C 1
ATOM 745 O O . VAL A 1 97 ? -0.298 -8.125 -15.163 1.00 71.69 97 VAL A O 1
ATOM 748 N N . ALA A 1 98 ? -1.255 -9.268 -16.842 1.00 73.25 98 ALA A N 1
ATOM 749 C CA . ALA A 1 98 ? -2.083 -10.064 -15.949 1.00 73.25 98 ALA A CA 1
ATOM 750 C C . ALA A 1 98 ? -1.200 -10.881 -14.994 1.00 73.25 98 ALA A C 1
ATOM 752 O O . ALA A 1 98 ? -0.126 -11.358 -15.373 1.00 73.25 98 ALA A O 1
ATOM 753 N N . TRP A 1 99 ? -1.654 -11.096 -13.754 1.00 77.06 99 TRP A N 1
ATOM 754 C CA . TRP A 1 99 ? -0.873 -11.886 -12.795 1.00 77.06 99 TRP A CA 1
ATOM 755 C C . TRP A 1 99 ? -0.498 -13.265 -13.347 1.00 77.06 99 TRP A C 1
ATOM 757 O O . TRP A 1 99 ? 0.621 -13.717 -13.140 1.00 77.06 99 TRP A O 1
ATOM 767 N N . ALA A 1 100 ? -1.404 -13.929 -14.074 1.00 74.00 100 ALA A N 1
ATOM 768 C CA . ALA A 1 100 ? -1.138 -15.234 -14.681 1.00 74.00 100 ALA A CA 1
ATOM 769 C C . ALA A 1 100 ? 0.083 -15.208 -15.618 1.00 74.00 100 ALA A C 1
ATOM 771 O O . ALA A 1 100 ? 0.909 -16.120 -15.552 1.00 74.00 100 ALA A O 1
ATOM 772 N N . ASP A 1 101 ? 0.238 -14.125 -16.378 1.00 77.00 101 ASP A N 1
ATOM 773 C CA . ASP A 1 101 ? 1.262 -13.951 -17.413 1.00 77.00 101 ASP A CA 1
ATOM 774 C C . ASP A 1 101 ? 2.543 -13.286 -16.887 1.00 77.00 101 ASP A C 1
ATOM 776 O O . ASP A 1 101 ? 3.553 -13.213 -17.584 1.00 77.00 101 ASP A O 1
ATOM 780 N N . THR A 1 102 ? 2.538 -12.830 -15.632 1.00 83.12 102 THR A N 1
ATOM 781 C CA . THR A 1 102 ? 3.723 -12.244 -14.994 1.00 83.12 102 THR A CA 1
ATOM 782 C C . THR A 1 102 ? 4.831 -13.305 -14.855 1.00 83.12 102 THR A C 1
ATOM 784 O O . THR A 1 102 ? 4.541 -14.429 -14.424 1.00 83.12 102 THR A O 1
ATOM 787 N N . PRO A 1 103 ? 6.107 -12.994 -15.164 1.00 91.06 103 PRO A N 1
ATOM 788 C CA . PRO A 1 103 ? 7.193 -13.965 -15.051 1.00 91.06 103 PRO A CA 1
ATOM 789 C C . PRO A 1 103 ? 7.343 -14.525 -13.628 1.00 91.06 103 PRO A C 1
ATOM 791 O O . PRO A 1 103 ? 7.248 -13.792 -12.644 1.00 91.06 103 PRO A O 1
ATOM 794 N N . GLU A 1 104 ? 7.638 -15.823 -13.503 1.00 90.69 104 GLU A N 1
ATOM 795 C CA . GLU A 1 104 ? 7.735 -16.500 -12.196 1.00 90.69 104 GLU A CA 1
ATOM 796 C C . GLU A 1 104 ? 8.799 -15.892 -11.276 1.00 90.69 104 GLU A C 1
ATOM 798 O O . GLU A 1 104 ? 8.588 -15.790 -10.067 1.00 90.69 104 GLU A O 1
ATOM 803 N N . ILE A 1 105 ? 9.911 -15.412 -11.844 1.00 90.25 105 ILE A N 1
ATOM 804 C CA . ILE A 1 105 ? 10.950 -14.716 -11.075 1.00 90.25 105 ILE A CA 1
ATOM 805 C C . ILE A 1 105 ? 10.412 -13.443 -10.413 1.00 90.25 105 ILE A C 1
ATOM 807 O O . ILE A 1 105 ? 10.731 -13.171 -9.260 1.00 90.25 105 ILE A O 1
ATOM 811 N N . VAL A 1 106 ? 9.528 -12.713 -11.096 1.00 89.88 106 VAL A N 1
ATOM 812 C CA . VAL A 1 106 ? 8.889 -11.505 -10.570 1.00 89.88 106 VAL A CA 1
ATOM 813 C C . VAL A 1 106 ? 7.835 -11.888 -9.531 1.00 89.88 106 VAL A C 1
ATOM 815 O O . VAL A 1 106 ? 7.831 -11.355 -8.424 1.00 89.88 106 VAL A O 1
ATOM 818 N N . LYS A 1 107 ? 6.977 -12.873 -9.826 1.00 86.75 107 LYS A N 1
ATOM 819 C CA . LYS A 1 107 ? 5.960 -13.369 -8.878 1.00 86.75 107 LYS A CA 1
ATOM 820 C C . LYS A 1 107 ? 6.571 -13.830 -7.554 1.00 86.75 107 LYS A C 1
ATOM 822 O O . LYS A 1 107 ? 5.947 -13.670 -6.497 1.00 86.75 107 LYS A O 1
ATOM 827 N N . ALA A 1 108 ? 7.766 -14.418 -7.602 1.00 89.19 108 ALA A N 1
ATOM 828 C CA . ALA A 1 108 ? 8.491 -14.891 -6.431 1.00 89.19 108 ALA A CA 1
ATOM 829 C C . ALA A 1 108 ? 8.934 -13.750 -5.500 1.00 89.19 108 ALA A C 1
ATOM 831 O O . ALA A 1 108 ? 8.999 -13.971 -4.292 1.00 89.19 108 ALA A O 1
ATOM 832 N N . THR A 1 109 ? 9.172 -12.539 -6.020 1.00 89.12 109 THR A N 1
ATOM 833 C CA . THR A 1 109 ? 9.595 -11.393 -5.195 1.00 89.12 109 THR A CA 1
ATOM 834 C C . THR A 1 109 ? 8.434 -10.687 -4.507 1.00 89.12 109 THR A C 1
ATOM 836 O O . THR A 1 109 ? 8.637 -10.053 -3.476 1.00 89.12 109 THR A O 1
ATOM 839 N N . VAL A 1 110 ? 7.209 -10.828 -5.024 1.00 83.50 110 VAL A N 1
ATOM 840 C CA . VAL A 1 110 ? 6.031 -10.145 -4.475 1.00 83.50 110 VAL A CA 1
ATOM 841 C C . VAL A 1 110 ? 5.677 -10.692 -3.077 1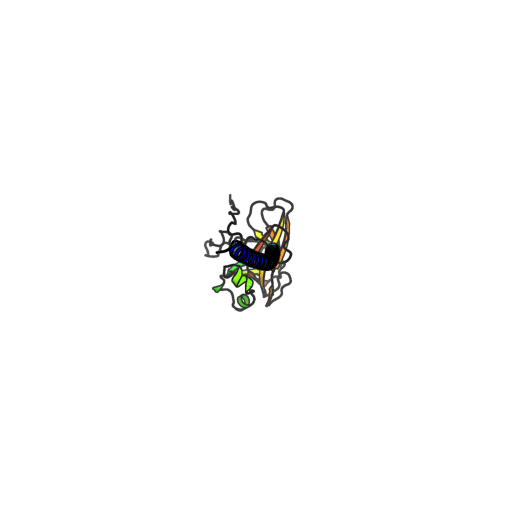.00 83.50 110 VAL A C 1
ATOM 843 O O . VAL A 1 110 ? 5.359 -11.886 -2.948 1.00 83.50 110 VAL A O 1
ATOM 846 N N . PRO A 1 111 ? 5.655 -9.840 -2.031 1.00 80.62 111 PRO A N 1
ATOM 847 C CA . PRO A 1 111 ? 5.317 -10.234 -0.669 1.00 80.62 111 PRO A CA 1
ATOM 848 C C . PRO A 1 111 ? 3.946 -10.906 -0.549 1.00 80.62 111 PRO A C 1
ATOM 850 O O . PRO A 1 111 ? 2.953 -10.473 -1.136 1.00 80.62 111 PRO A O 1
ATOM 853 N N . ASN A 1 112 ? 3.856 -11.930 0.306 1.00 75.75 112 ASN A N 1
ATOM 854 C CA . ASN A 1 112 ? 2.602 -12.653 0.560 1.00 75.75 112 ASN A CA 1
ATOM 855 C C . ASN A 1 112 ? 1.464 -11.745 1.044 1.00 75.75 112 ASN A C 1
ATOM 857 O O . ASN A 1 112 ? 0.306 -12.018 0.743 1.00 75.75 112 ASN A O 1
ATOM 861 N N . LYS A 1 113 ? 1.781 -10.666 1.765 1.00 68.81 113 LYS A N 1
ATOM 862 C CA . LYS A 1 113 ? 0.795 -9.669 2.202 1.00 68.81 113 LYS A CA 1
ATOM 863 C C . LYS A 1 113 ? 0.087 -8.993 1.024 1.00 68.81 113 LYS A C 1
ATOM 865 O O . LYS A 1 113 ? -1.128 -8.861 1.065 1.00 68.81 113 LYS A O 1
ATOM 870 N N . LEU A 1 114 ? 0.795 -8.683 -0.067 1.00 69.19 114 LEU A N 1
ATOM 871 C CA . LEU A 1 114 ? 0.179 -8.113 -1.272 1.00 69.19 114 LEU A CA 1
ATOM 872 C C . LEU A 1 114 ? -0.680 -9.152 -2.000 1.00 69.19 114 LEU A C 1
ATOM 874 O O . LEU A 1 114 ? -1.750 -8.827 -2.501 1.00 69.19 114 LEU A O 1
ATOM 878 N N . LYS A 1 115 ? -0.255 -10.422 -1.983 1.00 66.44 115 LYS A N 1
ATOM 879 C CA . LYS A 1 115 ? -1.014 -11.547 -2.557 1.00 66.44 115 LYS A CA 1
ATOM 880 C C . LYS A 1 115 ? -2.310 -11.849 -1.790 1.00 66.44 115 LYS A C 1
ATOM 882 O O . LYS A 1 115 ? -3.257 -12.349 -2.387 1.00 66.44 115 LYS A O 1
ATOM 887 N N . LYS A 1 116 ? -2.341 -11.593 -0.474 1.00 59.72 116 LYS A N 1
ATOM 888 C CA . LYS A 1 116 ? -3.449 -11.955 0.431 1.00 59.72 116 LYS A CA 1
ATOM 889 C C . LYS A 1 116 ? -4.397 -10.796 0.747 1.00 59.72 116 LYS A C 1
ATOM 891 O O . LYS A 1 116 ? -5.606 -10.997 0.718 1.00 59.72 116 LYS A O 1
ATOM 896 N N . ASN A 1 117 ? -3.871 -9.604 1.032 1.00 51.38 117 ASN A N 1
ATOM 897 C CA . ASN A 1 117 ? -4.658 -8.493 1.582 1.00 51.38 117 ASN A CA 1
ATOM 898 C C . ASN A 1 117 ? -5.338 -7.642 0.502 1.00 51.38 117 ASN A C 1
ATOM 900 O O . ASN A 1 117 ? -6.340 -6.994 0.778 1.00 51.38 117 ASN A O 1
ATOM 904 N N . ILE A 1 118 ? -4.852 -7.670 -0.743 1.00 51.28 118 ILE A N 1
ATOM 905 C CA . ILE A 1 118 ? -5.394 -6.820 -1.820 1.00 51.28 118 ILE A CA 1
ATOM 906 C C . ILE A 1 118 ? -6.622 -7.462 -2.499 1.00 51.28 118 ILE A C 1
ATOM 908 O O . ILE A 1 118 ? -7.278 -6.844 -3.335 1.00 51.28 118 ILE A O 1
ATOM 912 N N . GLY A 1 119 ? -6.999 -8.695 -2.127 1.00 43.53 119 GLY A N 1
ATOM 913 C CA . GLY A 1 119 ? -8.178 -9.381 -2.678 1.00 43.53 119 GLY A CA 1
ATOM 914 C C . GLY A 1 119 ? -8.147 -9.548 -4.204 1.00 43.53 119 GLY A C 1
ATOM 915 O O . GLY A 1 119 ? -9.180 -9.784 -4.824 1.00 43.53 119 GLY A O 1
ATOM 916 N N . MET A 1 120 ? -6.977 -9.374 -4.817 1.00 48.22 120 MET A N 1
ATOM 917 C CA . MET A 1 120 ? -6.740 -9.405 -6.252 1.00 48.22 120 MET A CA 1
ATOM 918 C C . MET A 1 120 ? -5.333 -9.952 -6.452 1.00 48.22 120 MET A C 1
ATOM 920 O O . MET A 1 120 ? -4.391 -9.483 -5.815 1.00 48.22 120 MET A O 1
ATOM 924 N N . ALA A 1 121 ? -5.180 -10.937 -7.330 1.00 51.38 121 ALA A N 1
ATOM 925 C CA . ALA A 1 121 ? -3.869 -11.248 -7.873 1.00 51.38 121 ALA A CA 1
ATOM 926 C C . ALA A 1 121 ? -3.362 -9.961 -8.559 1.00 51.38 121 ALA A C 1
ATOM 928 O O . ALA A 1 121 ? -4.057 -9.471 -9.453 1.00 51.38 121 ALA A O 1
ATOM 929 N N . PRO A 1 122 ? -2.270 -9.326 -8.093 1.00 64.56 122 PRO A N 1
ATOM 930 C CA . PRO A 1 122 ? -1.966 -7.969 -8.511 1.00 64.56 122 PRO A CA 1
ATOM 931 C C . PRO A 1 122 ? -1.422 -8.038 -9.933 1.00 64.56 122 PRO A C 1
ATOM 933 O O . PRO A 1 122 ? -0.311 -8.516 -10.147 1.00 64.56 122 PRO A O 1
ATOM 936 N N . ASN A 1 123 ? -2.212 -7.604 -10.913 1.00 70.94 123 ASN A N 1
ATOM 937 C CA . ASN A 1 123 ? -1.675 -7.353 -12.243 1.00 70.94 123 ASN A CA 1
ATOM 938 C C . ASN A 1 123 ? -0.459 -6.431 -12.099 1.00 70.94 123 ASN A C 1
ATOM 940 O O . ASN A 1 123 ? -0.462 -5.505 -11.278 1.00 70.94 123 ASN A O 1
ATOM 944 N N . ALA A 1 124 ? 0.588 -6.725 -12.854 1.00 77.06 124 ALA A N 1
ATOM 945 C CA . ALA A 1 124 ? 1.794 -5.927 -12.843 1.00 77.06 124 ALA A CA 1
ATOM 946 C C . ALA A 1 124 ? 1.663 -4.783 -13.845 1.00 77.06 124 ALA A C 1
ATOM 948 O O . ALA A 1 124 ? 1.072 -4.943 -14.909 1.00 77.06 124 ALA A O 1
ATOM 949 N N . ILE A 1 125 ? 2.262 -3.644 -13.530 1.00 79.94 125 ILE A N 1
ATOM 950 C CA . ILE A 1 125 ? 2.590 -2.619 -14.515 1.00 79.94 125 ILE A CA 1
ATOM 951 C C . ILE A 1 125 ? 4.005 -2.931 -14.962 1.00 79.94 125 ILE A C 1
ATOM 953 O O . ILE A 1 125 ? 4.937 -2.820 -14.166 1.00 79.94 125 ILE A O 1
ATOM 957 N N . HIS A 1 126 ? 4.159 -3.348 -16.206 1.00 83.75 126 HIS A N 1
ATOM 958 C CA . HIS A 1 126 ? 5.458 -3.556 -16.809 1.00 83.75 126 HIS A CA 1
ATOM 959 C C . HIS A 1 126 ? 5.889 -2.269 -17.512 1.00 83.75 126 HIS A C 1
ATOM 961 O O . HIS A 1 126 ? 5.180 -1.742 -18.370 1.00 83.75 126 HIS A O 1
ATOM 967 N N . LEU A 1 127 ? 7.033 -1.738 -17.090 1.00 84.56 127 LEU A N 1
ATOM 968 C CA . LEU A 1 127 ? 7.569 -0.452 -17.506 1.00 84.56 127 LEU A CA 1
ATOM 969 C C . LEU A 1 127 ? 8.926 -0.639 -18.170 1.00 84.56 127 LEU A C 1
ATOM 971 O O . LEU A 1 127 ? 9.849 -1.183 -17.565 1.00 84.56 127 LEU A O 1
ATOM 975 N N . ILE A 1 128 ? 9.060 -0.111 -19.385 1.00 85.94 128 ILE A N 1
ATOM 976 C CA . ILE A 1 128 ? 10.323 -0.074 -20.125 1.00 85.94 128 ILE A CA 1
ATOM 977 C C . ILE A 1 128 ? 10.707 1.380 -20.376 1.00 85.94 128 ILE A C 1
ATOM 979 O O . ILE A 1 128 ? 10.016 2.098 -21.103 1.00 85.94 128 ILE A O 1
ATOM 983 N N . PHE A 1 129 ? 11.836 1.801 -19.816 1.00 82.19 129 PHE A N 1
ATOM 984 C CA . PHE A 1 129 ? 12.318 3.179 -19.853 1.00 82.19 129 PHE A CA 1
ATOM 985 C C . PHE A 1 129 ? 13.257 3.371 -21.050 1.00 82.19 129 PHE A C 1
ATOM 987 O O . PHE A 1 129 ? 14.394 2.908 -21.040 1.00 82.19 129 PHE A O 1
ATOM 994 N N . LYS A 1 130 ? 12.810 4.027 -22.130 1.00 78.62 130 LYS A N 1
ATOM 995 C CA . LYS A 1 130 ? 13.597 4.150 -23.382 1.00 78.62 130 LYS A CA 1
ATOM 996 C C . LYS A 1 130 ? 14.512 5.390 -23.454 1.00 78.62 130 LYS A C 1
ATOM 998 O O . LYS A 1 130 ? 15.334 5.461 -24.372 1.00 78.62 130 LYS A O 1
ATOM 1003 N N . SER A 1 131 ? 14.417 6.336 -22.518 1.00 72.31 131 SER A N 1
ATOM 1004 C CA . SER A 1 131 ? 15.350 7.465 -22.354 1.00 72.31 131 SER A CA 1
ATOM 1005 C C . SER A 1 131 ? 15.658 7.705 -20.882 1.00 72.31 131 SER A C 1
ATOM 1007 O O . SER A 1 131 ? 15.066 7.058 -20.025 1.00 72.31 131 SER A O 1
ATOM 1009 N N . ASP A 1 132 ? 16.598 8.616 -20.639 1.00 67.44 132 ASP A N 1
ATOM 1010 C CA . ASP A 1 132 ? 16.993 9.092 -19.314 1.00 67.44 132 ASP A CA 1
ATOM 1011 C C . ASP A 1 132 ? 16.039 10.179 -18.765 1.00 67.44 132 ASP A C 1
ATOM 1013 O O . ASP A 1 132 ? 16.353 10.811 -17.765 1.00 67.44 132 ASP A O 1
ATOM 1017 N N . GLU A 1 133 ? 14.911 10.460 -19.436 1.00 66.25 133 GLU A N 1
ATOM 1018 C CA . GLU A 1 133 ? 13.855 11.307 -18.866 1.00 66.25 133 GLU A CA 1
ATOM 1019 C C . GLU A 1 133 ? 13.080 10.520 -17.801 1.00 66.25 133 GLU A C 1
ATOM 1021 O O . GLU A 1 133 ? 12.520 9.457 -18.095 1.00 66.25 133 GLU A O 1
ATOM 1026 N N . ASP A 1 134 ? 13.001 11.076 -16.592 1.00 65.81 134 ASP A N 1
ATOM 1027 C CA . ASP A 1 134 ? 12.247 10.487 -15.489 1.00 65.81 134 ASP A CA 1
ATOM 1028 C C . ASP A 1 134 ? 10.755 10.451 -15.836 1.00 65.81 134 ASP A C 1
ATOM 1030 O O . ASP A 1 134 ? 10.158 11.498 -16.130 1.00 65.81 134 ASP A O 1
ATOM 1034 N N . PRO A 1 135 ? 10.099 9.279 -15.821 1.00 64.12 135 PRO A N 1
ATOM 1035 C CA . PRO A 1 135 ? 8.667 9.265 -15.986 1.00 64.12 135 PRO A CA 1
ATOM 1036 C C . PRO A 1 135 ? 7.979 9.864 -14.780 1.00 64.12 135 PRO A C 1
ATOM 1038 O O . PRO A 1 135 ? 8.294 9.595 -13.618 1.00 64.12 135 PRO A O 1
ATOM 1041 N N . SER A 1 136 ? 6.942 10.611 -15.109 1.00 64.38 136 SER A N 1
ATOM 1042 C CA . SER A 1 136 ? 5.925 11.015 -14.163 1.00 64.38 136 SER A CA 1
ATOM 1043 C C . SER A 1 136 ? 4.720 10.108 -14.331 1.00 64.38 136 SER A C 1
ATOM 1045 O O . SER A 1 136 ? 4.227 9.923 -15.447 1.00 64.38 136 SER A O 1
ATOM 1047 N N . PHE A 1 137 ? 4.248 9.547 -13.225 1.00 64.94 137 PHE A N 1
ATOM 1048 C CA . PHE A 1 137 ? 2.991 8.813 -13.169 1.00 64.94 137 PHE A CA 1
ATOM 1049 C C . PHE A 1 137 ? 1.954 9.779 -12.646 1.00 64.94 137 PHE A C 1
ATOM 1051 O O . PHE A 1 137 ? 2.093 10.285 -11.532 1.00 64.94 137 PHE A O 1
ATOM 1058 N N . TRP A 1 138 ? 0.945 10.045 -13.462 1.00 65.38 138 TRP A N 1
ATOM 1059 C CA . TRP A 1 138 ? -0.110 10.974 -13.095 1.00 65.38 138 TRP A CA 1
ATOM 1060 C C . TRP A 1 138 ? -1.413 10.234 -12.770 1.00 65.38 138 TRP A C 1
ATOM 1062 O O . TRP A 1 138 ? -1.635 9.101 -13.205 1.00 65.38 138 TRP A O 1
ATOM 1072 N N . LEU A 1 139 ? -2.297 10.889 -12.028 1.00 57.66 139 LEU A N 1
ATOM 1073 C CA . LEU A 1 139 ? -3.691 10.477 -11.913 1.00 57.66 139 LEU A CA 1
ATOM 1074 C C . LEU A 1 139 ? -4.581 11.484 -12.627 1.00 57.66 139 LEU A C 1
ATOM 1076 O O . LEU A 1 139 ? -4.472 12.674 -12.320 1.00 57.66 139 LEU A O 1
ATOM 1080 N N . PRO A 1 140 ? -5.463 11.046 -13.543 1.00 49.50 140 PRO A N 1
ATOM 1081 C CA . PRO A 1 140 ? -6.474 11.925 -14.099 1.00 49.50 140 PRO A CA 1
ATOM 1082 C C . PRO A 1 140 ? -7.393 12.384 -12.959 1.00 49.50 140 PRO A C 1
ATOM 1084 O O . PRO A 1 140 ? -7.724 11.598 -12.069 1.00 49.50 140 PRO A O 1
ATOM 1087 N N . GLY A 1 141 ? -7.778 13.661 -12.955 1.00 48.38 141 GLY A N 1
ATOM 1088 C CA . GLY A 1 141 ? -8.590 14.230 -11.886 1.00 48.38 141 GLY A CA 1
ATOM 1089 C C . GLY A 1 141 ? -8.923 15.706 -12.075 1.00 48.38 141 GLY A C 1
ATOM 1090 O O . GLY A 1 141 ? -8.342 16.408 -12.897 1.00 48.38 141 GLY A O 1
ATOM 1091 N N . ASN A 1 142 ? -9.886 16.182 -11.288 1.00 49.00 142 ASN A N 1
ATOM 1092 C CA . ASN A 1 142 ? -10.094 17.613 -11.076 1.00 49.00 142 ASN A CA 1
ATOM 1093 C C . ASN A 1 142 ? -8.877 18.218 -10.350 1.00 49.00 142 ASN A C 1
ATOM 1095 O O . ASN A 1 142 ? -8.158 17.483 -9.670 1.00 49.00 142 ASN A O 1
ATOM 1099 N N . PRO A 1 143 ? -8.652 19.543 -10.430 1.00 56.03 143 PRO A N 1
ATOM 1100 C CA . PRO A 1 143 ? -7.559 20.188 -9.716 1.00 56.03 143 PRO A CA 1
ATOM 1101 C C . PRO A 1 143 ? -7.590 19.855 -8.221 1.00 56.03 143 PRO A C 1
ATOM 1103 O O . PRO A 1 143 ? -8.547 20.180 -7.516 1.00 56.03 143 PRO A O 1
ATOM 1106 N N . VAL A 1 144 ? -6.523 19.211 -7.748 1.00 62.00 144 VAL A N 1
ATOM 1107 C CA . VAL A 1 144 ? -6.347 18.798 -6.353 1.00 62.00 144 VAL A CA 1
ATOM 1108 C C . VAL A 1 144 ? -5.167 19.545 -5.742 1.00 62.00 144 VAL A C 1
ATOM 1110 O O . VAL A 1 144 ? -4.081 19.614 -6.314 1.00 62.00 144 VAL A O 1
ATOM 1113 N N . ALA A 1 145 ? -5.399 20.133 -4.571 1.00 67.81 145 ALA A N 1
ATOM 1114 C CA . ALA A 1 145 ? -4.383 20.797 -3.763 1.00 67.81 145 ALA A CA 1
ATOM 1115 C C . ALA A 1 145 ? -4.247 20.062 -2.427 1.00 67.81 145 ALA A C 1
ATOM 1117 O O . ALA A 1 145 ? -5.236 19.555 -1.891 1.00 67.81 145 ALA A O 1
ATOM 1118 N N . GLY A 1 146 ? -3.031 20.007 -1.891 1.00 76.06 146 GLY A N 1
ATOM 1119 C CA . GLY A 1 146 ? -2.740 19.331 -0.633 1.00 76.06 146 GLY A CA 1
ATOM 1120 C C . GLY A 1 146 ? -1.469 18.494 -0.667 1.00 76.06 146 GLY A C 1
ATOM 1121 O O . GLY A 1 146 ? -0.690 18.532 -1.617 1.00 76.06 146 GLY A O 1
ATOM 1122 N N . ARG A 1 147 ? -1.273 17.744 0.417 1.00 80.50 147 ARG A N 1
ATOM 1123 C CA . ARG A 1 147 ? -0.155 16.815 0.585 1.00 80.50 147 ARG A CA 1
ATOM 1124 C C . ARG A 1 147 ? -0.593 15.425 0.195 1.00 80.50 147 ARG A C 1
ATOM 1126 O O . ARG A 1 147 ? -1.652 14.989 0.648 1.00 80.50 147 ARG A O 1
ATOM 1133 N N . PHE A 1 148 ? 0.230 14.724 -0.564 1.00 80.25 148 PHE A N 1
ATOM 1134 C CA . PHE A 1 148 ? -0.053 13.357 -0.968 1.00 80.25 148 PHE A CA 1
ATOM 1135 C C . PHE A 1 148 ? 1.179 12.479 -0.814 1.00 80.25 148 PHE A C 1
ATOM 1137 O O . PHE A 1 148 ? 2.313 12.912 -1.024 1.00 80.25 148 PHE A O 1
ATOM 1144 N N . SER A 1 149 ? 0.919 11.225 -0.479 1.00 83.25 149 SER A N 1
ATOM 1145 C CA . SER A 1 149 ? 1.866 10.130 -0.587 1.00 83.25 149 SER A CA 1
ATOM 1146 C C . SER A 1 149 ? 1.378 9.183 -1.663 1.00 83.25 149 SER A C 1
ATOM 1148 O O . SER A 1 149 ? 0.203 8.821 -1.682 1.00 83.25 149 SER A O 1
ATOM 1150 N N . GLY A 1 150 ? 2.265 8.759 -2.548 1.00 81.62 150 GLY A N 1
ATOM 1151 C CA . GLY A 1 150 ? 1.923 7.826 -3.610 1.00 81.62 150 GLY A CA 1
ATOM 1152 C C . GLY A 1 150 ? 3.073 6.899 -3.934 1.00 81.62 150 GLY A C 1
ATOM 1153 O O . GLY A 1 150 ? 4.198 7.108 -3.487 1.00 81.62 150 GLY A O 1
ATOM 1154 N N . GLY A 1 151 ? 2.801 5.834 -4.673 1.00 82.94 151 GLY A N 1
ATOM 1155 C CA . GLY A 1 151 ? 3.807 4.803 -4.833 1.00 82.94 151 GLY A CA 1
ATOM 1156 C C . GLY A 1 151 ? 3.293 3.490 -5.374 1.00 82.94 151 GLY A C 1
ATOM 1157 O O . GLY A 1 151 ? 2.175 3.380 -5.875 1.00 82.94 151 GLY A O 1
ATOM 1158 N N . PHE A 1 152 ? 4.141 2.483 -5.213 1.00 82.88 152 PHE A N 1
ATOM 1159 C CA . PHE A 1 152 ? 3.850 1.092 -5.508 1.00 82.88 152 PHE A CA 1
ATOM 1160 C C . PHE A 1 152 ? 4.115 0.271 -4.255 1.00 82.88 152 PHE A C 1
ATOM 1162 O O . PHE A 1 152 ? 5.173 0.397 -3.632 1.00 82.88 152 PHE A O 1
ATOM 1169 N N . GLY A 1 153 ? 3.175 -0.603 -3.897 1.00 80.75 153 GLY A N 1
ATOM 1170 C CA . GLY A 1 153 ? 3.373 -1.531 -2.783 1.00 80.75 153 GLY A CA 1
ATOM 1171 C C . GLY A 1 153 ? 4.571 -2.461 -3.004 1.00 80.75 153 GLY A C 1
ATOM 1172 O O . GLY A 1 153 ? 5.168 -2.931 -2.039 1.00 80.75 153 GLY A O 1
ATOM 1173 N N . HIS A 1 154 ? 4.941 -2.713 -4.264 1.00 86.81 154 HIS A N 1
ATOM 1174 C CA . HIS A 1 154 ? 6.156 -3.446 -4.618 1.00 86.81 154 HIS A CA 1
ATOM 1175 C C . HIS A 1 154 ? 6.645 -3.083 -6.017 1.00 86.81 154 HIS A C 1
ATOM 1177 O O . HIS A 1 154 ? 5.844 -2.987 -6.946 1.00 86.81 154 HIS A O 1
ATOM 1183 N N . VAL A 1 155 ? 7.957 -2.950 -6.175 1.00 90.31 155 VAL A N 1
ATOM 1184 C CA . VAL A 1 155 ? 8.650 -2.849 -7.462 1.00 90.31 155 VAL A CA 1
ATOM 1185 C C . VAL A 1 155 ? 9.695 -3.953 -7.569 1.00 90.31 155 VAL A C 1
ATOM 1187 O O . VAL A 1 155 ? 10.284 -4.345 -6.564 1.00 90.31 155 VAL A O 1
ATOM 1190 N N . TYR A 1 156 ? 9.933 -4.454 -8.775 1.00 93.75 156 TYR A N 1
ATOM 1191 C CA . TYR A 1 156 ? 11.021 -5.376 -9.093 1.00 93.75 156 TYR A CA 1
ATOM 1192 C C . TYR A 1 156 ? 11.727 -4.909 -10.362 1.00 93.75 156 TYR A C 1
ATOM 1194 O O . TYR A 1 156 ? 11.079 -4.747 -11.398 1.00 93.75 156 TYR A O 1
ATOM 1202 N N . VAL A 1 157 ? 13.042 -4.714 -10.294 1.00 94.00 157 VAL A N 1
ATOM 1203 C CA . VAL A 1 157 ? 13.853 -4.253 -11.427 1.00 94.00 157 VAL A CA 1
ATOM 1204 C C . VAL A 1 157 ? 14.470 -5.461 -12.127 1.00 94.00 157 VAL A C 1
ATOM 1206 O O . VAL A 1 157 ? 15.286 -6.176 -11.552 1.00 94.00 157 VAL A O 1
ATOM 1209 N N . VAL A 1 158 ? 14.102 -5.693 -13.383 1.00 93.81 158 VAL A N 1
ATOM 1210 C CA . VAL A 1 158 ? 14.669 -6.762 -14.221 1.00 93.81 158 VAL A CA 1
ATOM 1211 C C . VAL A 1 158 ? 16.050 -6.351 -14.732 1.00 93.81 158 VAL A C 1
ATOM 1213 O O . VAL A 1 158 ? 17.017 -7.103 -14.610 1.00 93.81 158 VAL A O 1
ATOM 1216 N N . SER A 1 159 ? 16.155 -5.138 -15.273 1.00 92.25 159 SER A N 1
ATOM 1217 C CA . SER A 1 159 ? 17.395 -4.558 -15.793 1.00 92.25 159 SER A CA 1
ATOM 1218 C C . SER A 1 159 ? 17.447 -3.056 -15.543 1.00 92.25 159 SER A C 1
ATOM 1220 O O . SER A 1 159 ? 16.416 -2.421 -15.333 1.00 92.25 159 SER A O 1
ATOM 1222 N N . GLY A 1 160 ? 18.650 -2.480 -15.602 1.00 90.44 160 GLY A N 1
ATOM 1223 C CA . GLY A 1 160 ? 18.863 -1.052 -15.362 1.00 90.44 160 GLY A CA 1
ATOM 1224 C C . GLY A 1 160 ? 18.771 -0.693 -13.880 1.00 90.44 160 GLY A C 1
ATOM 1225 O O . GLY A 1 160 ? 19.304 -1.412 -13.039 1.00 90.44 160 GLY A O 1
ATOM 1226 N N . ALA A 1 161 ? 18.149 0.438 -13.567 1.00 88.88 161 ALA A N 1
ATOM 1227 C CA . ALA A 1 161 ? 17.940 0.892 -12.200 1.00 88.88 161 ALA A CA 1
ATOM 1228 C C . ALA A 1 161 ? 16.731 1.828 -12.118 1.00 88.88 161 ALA A C 1
ATOM 1230 O O . ALA A 1 161 ? 16.511 2.635 -13.020 1.00 88.88 161 ALA A O 1
ATOM 1231 N N . MET A 1 162 ? 15.993 1.772 -11.013 1.00 86.75 162 MET A N 1
ATOM 1232 C CA . MET A 1 162 ? 14.896 2.694 -10.724 1.00 86.75 162 MET A CA 1
ATOM 1233 C C . MET A 1 162 ? 14.904 3.056 -9.245 1.00 86.75 162 MET A C 1
ATOM 1235 O O . MET A 1 162 ? 14.795 2.181 -8.392 1.00 86.75 162 MET A O 1
ATOM 1239 N N . SER A 1 163 ? 14.991 4.353 -8.942 1.00 80.19 163 SER A N 1
ATOM 1240 C CA . SER A 1 163 ? 14.752 4.911 -7.608 1.00 80.19 163 SER A CA 1
ATOM 1241 C C . SER A 1 163 ? 15.480 4.171 -6.473 1.00 80.19 163 SER A C 1
ATOM 1243 O O . SER A 1 163 ? 14.874 3.795 -5.471 1.00 80.19 163 SER A O 1
ATOM 1245 N N . GLY A 1 164 ? 16.780 3.928 -6.649 1.00 84.50 164 GLY A N 1
ATOM 1246 C CA . GLY A 1 164 ? 17.612 3.246 -5.652 1.00 84.50 164 GLY A CA 1
ATOM 1247 C C . GLY A 1 164 ? 17.589 1.714 -5.704 1.00 84.50 164 GLY A C 1
ATOM 1248 O O . GLY A 1 164 ? 18.319 1.105 -4.930 1.00 84.50 164 GLY A O 1
ATOM 1249 N N . TYR A 1 165 ? 16.829 1.103 -6.618 1.00 90.38 165 TYR A N 1
ATOM 1250 C CA . TYR A 1 165 ? 16.842 -0.338 -6.881 1.00 90.38 165 TYR A CA 1
ATOM 1251 C C . TYR A 1 165 ? 17.625 -0.661 -8.158 1.00 90.38 165 TYR A C 1
ATOM 1253 O O . TYR A 1 165 ? 17.369 -0.079 -9.216 1.00 90.38 165 TYR A O 1
ATOM 1261 N N . GLY A 1 166 ? 18.571 -1.593 -8.063 1.00 92.75 166 GLY A N 1
ATOM 1262 C CA . GLY A 1 166 ? 19.323 -2.166 -9.178 1.00 92.75 166 GLY A CA 1
ATOM 1263 C C . GLY A 1 166 ? 18.742 -3.491 -9.695 1.00 92.75 166 GLY A C 1
ATOM 1264 O O . GLY A 1 166 ? 17.716 -3.964 -9.207 1.00 92.75 166 GLY A O 1
ATOM 1265 N N . PRO A 1 167 ? 19.394 -4.132 -10.682 1.00 94.56 167 PRO A N 1
ATOM 1266 C CA . PRO A 1 167 ? 18.889 -5.356 -11.300 1.00 94.56 167 PRO A CA 1
ATOM 1267 C C . PRO A 1 167 ? 18.735 -6.504 -10.297 1.00 94.56 167 PRO A C 1
ATOM 1269 O O . PRO A 1 167 ? 19.664 -6.831 -9.560 1.00 94.56 167 PRO A O 1
ATOM 1272 N N . GLY A 1 168 ? 17.572 -7.152 -10.314 1.00 93.25 168 GLY A N 1
ATOM 1273 C CA . GLY A 1 168 ? 17.202 -8.237 -9.408 1.00 93.25 168 GLY A CA 1
ATOM 1274 C C . GLY A 1 168 ? 16.737 -7.778 -8.026 1.00 93.25 168 GLY A C 1
ATOM 1275 O O . GLY A 1 168 ? 16.306 -8.619 -7.235 1.00 93.25 168 GLY A O 1
ATOM 1276 N N . GLU A 1 169 ? 16.798 -6.479 -7.732 1.00 94.94 169 GLU A N 1
ATOM 1277 C CA . GLU A 1 169 ? 16.333 -5.923 -6.468 1.00 94.94 169 GLU A CA 1
ATOM 1278 C C . GLU A 1 169 ? 14.837 -5.603 -6.509 1.00 94.94 169 GLU A C 1
ATOM 1280 O O . GLU A 1 169 ? 14.222 -5.399 -7.562 1.00 94.94 169 GLU A O 1
ATOM 1285 N N . SER A 1 170 ? 14.242 -5.578 -5.320 1.00 92.81 170 SER A N 1
ATOM 1286 C CA . SER A 1 170 ? 12.833 -5.266 -5.142 1.00 92.81 170 SER A CA 1
ATOM 1287 C C . SER A 1 170 ? 12.535 -4.692 -3.778 1.00 92.81 170 SER A C 1
ATOM 1289 O O . SER A 1 170 ? 13.217 -5.013 -2.804 1.00 92.81 170 SER A O 1
ATOM 1291 N N . GLY A 1 171 ? 11.440 -3.953 -3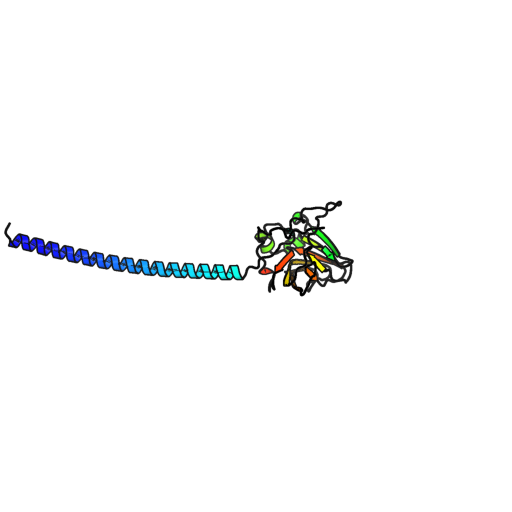.696 1.00 89.75 171 GLY A N 1
ATOM 1292 C CA . GLY A 1 171 ? 10.918 -3.449 -2.441 1.00 89.75 171 GLY A CA 1
ATOM 1293 C C . GLY A 1 171 ? 9.720 -2.534 -2.652 1.00 89.75 171 GLY A C 1
ATOM 1294 O O . GLY A 1 171 ? 9.291 -2.322 -3.788 1.00 89.75 171 GLY A O 1
ATOM 1295 N N . PRO A 1 172 ? 9.155 -1.993 -1.568 1.00 88.12 172 PRO A N 1
ATOM 1296 C CA . PRO A 1 172 ? 8.140 -0.961 -1.672 1.00 88.12 172 PRO A CA 1
ATOM 1297 C C . PRO A 1 172 ? 8.728 0.330 -2.246 1.00 88.12 172 PRO A C 1
ATOM 1299 O O . PRO A 1 172 ? 9.907 0.644 -2.059 1.00 88.12 172 PRO A O 1
ATOM 1302 N N . ARG A 1 173 ? 7.887 1.128 -2.900 1.00 87.94 173 ARG A N 1
ATOM 1303 C CA . ARG A 1 173 ? 8.265 2.465 -3.351 1.00 87.94 173 ARG A CA 1
ATOM 1304 C C . ARG A 1 173 ? 7.237 3.486 -2.897 1.00 87.94 173 ARG A C 1
ATOM 1306 O O . ARG A 1 173 ? 6.067 3.370 -3.236 1.00 87.94 173 ARG A O 1
ATOM 1313 N N . LEU A 1 174 ? 7.707 4.498 -2.178 1.00 87.75 174 LEU A N 1
ATOM 1314 C CA . LEU A 1 174 ? 6.917 5.599 -1.637 1.00 87.75 174 LEU A CA 1
ATOM 1315 C C . LEU A 1 174 ? 7.511 6.926 -2.103 1.00 87.75 174 LEU A C 1
ATOM 1317 O O . LEU A 1 174 ? 8.729 7.082 -2.101 1.00 87.75 174 LEU A O 1
ATOM 1321 N N . GLU A 1 175 ? 6.647 7.857 -2.474 1.00 86.44 175 GLU A N 1
ATOM 1322 C CA . GLU A 1 175 ? 6.964 9.220 -2.874 1.00 86.44 175 GLU A CA 1
ATOM 1323 C C . GLU A 1 175 ? 6.024 10.221 -2.203 1.00 86.44 175 GLU A C 1
ATOM 1325 O O . GLU A 1 175 ? 4.881 9.893 -1.862 1.00 86.44 175 GLU A O 1
ATOM 1330 N N . HIS A 1 176 ? 6.516 11.444 -2.020 1.00 86.38 176 HIS A N 1
ATOM 1331 C CA . HIS A 1 176 ? 5.790 12.540 -1.382 1.00 86.38 176 HIS A CA 1
ATOM 1332 C C . HIS A 1 176 ? 5.670 13.724 -2.322 1.00 86.38 176 HIS A C 1
ATOM 1334 O O . HIS A 1 176 ? 6.643 14.137 -2.947 1.00 86.38 176 HIS A O 1
ATOM 1340 N N . VAL A 1 177 ? 4.484 14.320 -2.365 1.00 80.56 177 VAL A N 1
ATOM 1341 C CA . VAL A 1 177 ? 4.260 15.517 -3.162 1.00 80.56 177 VAL A CA 1
ATOM 1342 C C . VAL A 1 177 ? 3.386 16.523 -2.417 1.00 80.56 177 VAL A C 1
ATOM 1344 O O . VAL A 1 177 ? 2.298 16.199 -1.935 1.00 80.56 177 VAL A O 1
ATOM 1347 N N . ASP A 1 178 ? 3.877 17.759 -2.332 1.00 81.94 178 ASP A N 1
ATOM 1348 C CA . ASP A 1 178 ? 3.116 18.938 -1.921 1.00 81.94 178 ASP A CA 1
ATOM 1349 C C . ASP A 1 178 ? 2.542 19.609 -3.181 1.00 81.94 178 ASP A C 1
ATOM 1351 O O . ASP A 1 178 ? 3.254 19.836 -4.163 1.00 81.94 178 ASP A O 1
ATOM 1355 N N . ARG A 1 179 ? 1.244 19.927 -3.178 1.00 75.12 179 ARG A N 1
ATOM 1356 C CA . ARG A 1 179 ? 0.569 20.625 -4.281 1.00 75.12 179 ARG A CA 1
ATOM 1357 C C . ARG A 1 179 ? -0.083 21.901 -3.775 1.00 75.12 179 ARG A C 1
ATOM 1359 O O . ARG A 1 179 ? -1.123 21.857 -3.119 1.00 75.12 179 ARG A O 1
ATOM 1366 N N . ASP A 1 180 ? 0.527 23.028 -4.133 1.00 61.94 180 ASP A N 1
ATOM 1367 C CA . ASP A 1 180 ? 0.133 24.336 -3.615 1.00 61.94 180 ASP A CA 1
ATOM 1368 C C . ASP A 1 180 ? -1.086 24.937 -4.340 1.00 61.94 180 ASP A C 1
ATOM 1370 O O . ASP A 1 180 ? -1.940 25.519 -3.675 1.00 61.94 180 ASP A O 1
ATOM 1374 N N . VAL A 1 181 ? -1.236 24.788 -5.672 1.00 54.16 181 VAL A N 1
ATOM 1375 C CA . VAL A 1 181 ? -2.416 25.298 -6.414 1.00 54.16 181 VAL A CA 1
ATOM 1376 C C . VAL A 1 181 ? -2.636 24.574 -7.759 1.00 54.16 181 VAL A C 1
ATOM 1378 O O . VAL A 1 181 ? -1.710 24.445 -8.556 1.00 54.16 181 VAL A O 1
ATOM 1381 N N . GLY A 1 182 ? -3.881 24.175 -8.057 1.00 52.78 182 GLY A N 1
ATOM 1382 C CA . GLY A 1 182 ? -4.431 24.072 -9.425 1.00 52.78 182 GLY A CA 1
ATOM 1383 C C . GLY A 1 182 ? -3.838 23.042 -10.399 1.00 52.78 182 GLY A C 1
ATOM 1384 O O . GLY A 1 182 ? -4.168 23.092 -11.583 1.00 52.78 182 GLY A O 1
ATOM 1385 N N . SER A 1 183 ? -2.985 22.120 -9.951 1.00 56.56 183 SER A N 1
ATOM 1386 C CA . SER A 1 183 ? -2.533 21.018 -10.808 1.00 56.56 183 SER A CA 1
ATOM 1387 C C . SER A 1 183 ? -3.695 20.053 -11.034 1.00 56.56 183 SER A C 1
ATOM 1389 O O . SER A 1 183 ? -4.299 19.578 -10.076 1.00 56.56 183 SER A O 1
ATOM 1391 N N . TRP A 1 184 ? -4.004 19.764 -12.298 1.00 56.97 184 TRP A N 1
ATOM 1392 C CA . TRP A 1 184 ? -5.052 18.811 -12.694 1.00 56.97 184 TRP A CA 1
ATOM 1393 C C . TRP A 1 184 ? -4.726 17.360 -12.303 1.00 56.97 184 TRP A C 1
ATOM 1395 O O . TRP A 1 184 ? -5.544 16.470 -12.487 1.00 56.97 184 TRP A O 1
ATOM 1405 N N . HIS A 1 185 ? -3.523 17.104 -11.792 1.00 60.88 185 HIS A N 1
ATOM 1406 C CA . HIS A 1 185 ? -3.016 15.764 -11.551 1.00 60.88 185 HIS A CA 1
ATOM 1407 C C . HIS A 1 185 ? -2.082 15.710 -10.339 1.00 60.88 185 HIS A C 1
ATOM 1409 O O . HIS A 1 185 ? -1.475 16.707 -9.934 1.00 60.88 185 HIS A O 1
ATOM 1415 N N . ILE A 1 186 ? -1.953 14.503 -9.790 1.00 65.44 186 ILE A N 1
ATOM 1416 C CA . ILE A 1 186 ? -0.922 14.129 -8.820 1.00 65.44 186 ILE A CA 1
ATOM 1417 C C . ILE A 1 186 ? 0.198 13.454 -9.612 1.00 65.44 186 ILE A C 1
ATOM 1419 O O . ILE A 1 186 ? 0.017 12.310 -10.016 1.00 65.44 186 ILE A O 1
ATOM 1423 N N . ASP A 1 187 ? 1.319 14.144 -9.846 1.00 69.88 187 ASP A N 1
ATOM 1424 C CA . ASP A 1 187 ? 2.514 13.513 -10.431 1.00 69.88 187 ASP A CA 1
ATOM 1425 C C . ASP A 1 187 ? 3.411 12.953 -9.345 1.00 69.88 187 ASP A C 1
ATOM 1427 O O . ASP A 1 187 ? 3.779 13.663 -8.400 1.00 69.88 187 ASP A O 1
ATOM 1431 N N . LEU A 1 188 ? 3.804 11.707 -9.559 1.00 74.31 188 LEU A N 1
ATOM 1432 C CA . LEU A 1 188 ? 4.854 11.021 -8.834 1.00 74.31 188 LEU A CA 1
ATOM 1433 C C . LEU A 1 188 ? 5.998 10.800 -9.825 1.00 74.31 188 LEU A C 1
ATOM 1435 O O . LEU A 1 188 ? 5.831 10.087 -10.819 1.00 74.31 188 LEU A O 1
ATOM 1439 N N . VAL A 1 189 ? 7.123 11.471 -9.589 1.00 73.12 189 VAL A N 1
ATOM 1440 C CA . VAL A 1 189 ? 8.326 11.357 -10.421 1.00 73.12 189 VAL A CA 1
ATOM 1441 C C . VAL A 1 189 ? 9.166 10.209 -9.883 1.00 73.12 189 VAL A C 1
ATOM 1443 O O . VAL A 1 189 ? 9.381 10.116 -8.675 1.00 73.12 189 VAL A O 1
ATOM 1446 N N . TYR A 1 190 ? 9.635 9.335 -10.769 1.00 77.19 190 TYR A N 1
ATOM 1447 C CA . TYR A 1 190 ? 10.531 8.253 -10.380 1.00 77.19 190 TYR A CA 1
ATOM 1448 C C . TYR A 1 190 ? 11.776 8.260 -11.248 1.00 77.19 190 TYR A C 1
ATOM 1450 O O . TYR A 1 190 ? 11.692 8.023 -12.451 1.00 77.19 190 TYR A O 1
ATOM 1458 N N . ASP A 1 191 ? 12.925 8.431 -10.604 1.00 79.81 191 ASP A N 1
ATOM 1459 C CA . ASP A 1 191 ? 14.210 8.373 -11.286 1.00 79.81 191 ASP A CA 1
ATOM 1460 C C . ASP A 1 191 ? 14.461 6.965 -11.819 1.00 79.81 191 ASP A C 1
ATOM 1462 O O . ASP A 1 191 ? 14.317 5.979 -11.080 1.00 79.81 191 ASP A O 1
ATOM 1466 N N . ALA A 1 192 ? 14.868 6.857 -13.080 1.00 81.94 192 ALA A N 1
ATOM 1467 C CA . ALA A 1 192 ? 15.223 5.580 -13.680 1.00 81.94 192 ALA A CA 1
ATOM 1468 C C . ALA A 1 192 ? 16.266 5.719 -14.787 1.00 81.94 192 ALA A C 1
ATOM 1470 O O . ALA A 1 192 ? 16.245 6.646 -15.592 1.00 81.94 192 ALA A O 1
ATOM 1471 N N . ALA A 1 193 ? 17.166 4.741 -14.865 1.00 84.19 193 ALA A N 1
ATOM 1472 C CA . ALA A 1 193 ? 18.158 4.689 -15.926 1.00 84.19 193 ALA A CA 1
ATOM 1473 C C . ALA A 1 193 ? 17.511 4.298 -17.263 1.00 84.19 193 ALA A C 1
ATOM 1475 O O . ALA A 1 193 ? 16.599 3.463 -17.315 1.00 84.19 193 ALA A O 1
ATOM 1476 N N . ARG A 1 194 ? 18.038 4.808 -18.376 1.00 84.19 194 ARG A N 1
ATOM 1477 C CA . ARG A 1 194 ? 17.652 4.323 -19.702 1.00 84.19 194 ARG A CA 1
ATOM 1478 C C . ARG A 1 194 ? 17.910 2.823 -19.857 1.00 84.19 194 ARG A C 1
ATOM 1480 O O . ARG A 1 194 ? 18.961 2.302 -19.496 1.00 84.19 194 ARG A O 1
ATOM 1487 N N . GLY A 1 195 ? 16.957 2.145 -20.485 1.00 84.06 195 GLY A N 1
ATOM 1488 C CA . GLY A 1 195 ? 16.953 0.698 -20.681 1.00 84.06 195 GLY A CA 1
ATOM 1489 C C . GLY A 1 195 ? 16.489 -0.078 -19.451 1.00 84.06 195 GLY A C 1
ATOM 1490 O O . GLY A 1 195 ? 16.614 -1.303 -19.439 1.00 84.06 195 GLY A O 1
ATOM 1491 N N . SER A 1 196 ? 15.979 0.607 -18.422 1.00 88.44 196 SER A N 1
ATOM 1492 C CA . SER A 1 196 ? 15.421 -0.082 -17.265 1.00 88.44 196 SER A CA 1
ATOM 1493 C C . SER A 1 196 ? 14.134 -0.805 -17.634 1.00 88.44 196 SER A C 1
ATOM 1495 O O . SER A 1 196 ? 13.315 -0.288 -18.397 1.00 88.44 196 SER A O 1
ATOM 1497 N N . GLU A 1 197 ? 13.977 -1.998 -17.082 1.00 91.62 197 GLU A N 1
ATOM 1498 C CA . GLU A 1 197 ? 12.781 -2.826 -17.193 1.00 91.62 197 GLU A CA 1
ATOM 1499 C C . GLU A 1 197 ? 12.306 -3.126 -15.772 1.00 91.62 197 GLU A C 1
ATOM 1501 O O . GLU A 1 197 ? 13.070 -3.655 -14.961 1.00 91.62 197 GLU A O 1
ATOM 1506 N N . VAL A 1 198 ? 11.075 -2.732 -15.443 1.00 90.88 198 VAL A N 1
ATOM 1507 C CA . VAL A 1 198 ? 10.565 -2.760 -14.067 1.00 90.88 198 VAL A CA 1
ATOM 1508 C C . VAL A 1 198 ? 9.133 -3.275 -14.033 1.00 90.88 198 VAL A C 1
ATOM 1510 O O . VAL A 1 198 ? 8.302 -2.885 -14.848 1.00 90.88 198 VAL A O 1
ATOM 1513 N N . TYR A 1 199 ? 8.841 -4.127 -13.054 1.00 89.00 199 TYR A N 1
ATOM 1514 C CA . TYR A 1 199 ? 7.493 -4.579 -12.728 1.00 89.00 199 TYR A CA 1
ATOM 1515 C C . TYR A 1 199 ? 7.028 -3.898 -11.445 1.00 89.00 199 TYR A C 1
ATOM 1517 O O . TYR A 1 199 ? 7.641 -4.070 -10.392 1.00 89.00 199 TYR A O 1
ATOM 1525 N N . CYS A 1 200 ? 5.925 -3.162 -11.521 1.00 85.81 200 CYS A N 1
ATOM 1526 C CA . CYS A 1 200 ? 5.333 -2.461 -10.389 1.00 85.81 200 CYS A CA 1
ATOM 1527 C C . CYS A 1 200 ? 3.973 -3.058 -10.021 1.00 85.81 200 CYS A C 1
ATOM 1529 O O . CYS A 1 200 ? 3.167 -3.391 -10.888 1.00 85.81 200 CYS A O 1
ATOM 1531 N N . PHE A 1 201 ? 3.688 -3.157 -8.727 1.00 81.00 201 PHE A N 1
ATOM 1532 C CA . PHE A 1 201 ? 2.470 -3.757 -8.191 1.00 81.00 201 PHE A CA 1
ATOM 1533 C C . PHE A 1 201 ? 1.795 -2.826 -7.194 1.00 81.00 201 PHE A C 1
ATOM 1535 O O . PHE A 1 201 ? 2.459 -2.087 -6.467 1.00 81.00 201 PHE A O 1
ATOM 1542 N N . ALA A 1 202 ? 0.466 -2.933 -7.118 1.00 77.62 202 ALA A N 1
ATOM 1543 C CA . ALA A 1 202 ? -0.360 -2.201 -6.159 1.00 77.62 202 ALA A CA 1
ATOM 1544 C C . ALA A 1 202 ? -0.051 -0.686 -6.132 1.00 77.62 202 ALA A C 1
ATOM 1546 O O . ALA A 1 202 ? 0.394 -0.174 -5.103 1.00 77.62 202 ALA A O 1
ATOM 1547 N N . PRO A 1 203 ? -0.240 0.028 -7.258 1.00 77.50 203 PRO A N 1
ATOM 1548 C CA . PRO A 1 203 ? -0.146 1.479 -7.285 1.00 77.50 203 PRO A CA 1
ATOM 1549 C C . PRO A 1 203 ? -1.174 2.093 -6.325 1.00 77.50 203 PRO A C 1
ATOM 1551 O O . PRO A 1 203 ? -2.356 1.726 -6.344 1.00 77.50 203 PRO A O 1
ATOM 1554 N 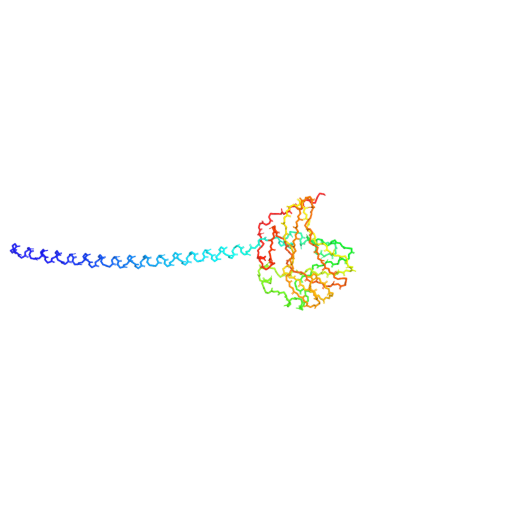N . PHE A 1 204 ? -0.727 3.031 -5.496 1.00 76.31 204 PHE A N 1
ATOM 1555 C CA . PHE A 1 204 ? -1.553 3.670 -4.476 1.00 76.31 204 PHE A CA 1
ATOM 1556 C C . PHE A 1 204 ? -1.326 5.177 -4.406 1.00 76.31 204 PHE A C 1
ATOM 1558 O O . PHE A 1 204 ? -0.234 5.670 -4.691 1.00 76.31 204 PHE A O 1
ATOM 1565 N N . VAL A 1 205 ? -2.356 5.889 -3.945 1.00 75.50 205 VAL A N 1
ATOM 1566 C CA . VAL A 1 205 ? -2.258 7.274 -3.466 1.00 75.50 205 VAL A CA 1
ATOM 1567 C C . VAL A 1 205 ? -3.048 7.437 -2.167 1.00 75.50 205 VAL A C 1
ATOM 1569 O O . VAL A 1 205 ? -4.152 6.906 -2.019 1.00 75.50 205 VAL A O 1
ATOM 1572 N N . VAL A 1 206 ? -2.462 8.183 -1.233 1.00 75.44 206 VAL A N 1
ATOM 1573 C CA . VAL A 1 206 ? -2.972 8.519 0.098 1.00 75.44 206 VAL A CA 1
ATOM 1574 C C . VAL A 1 206 ? -2.951 10.039 0.258 1.00 75.44 206 VAL A C 1
ATOM 1576 O O . VAL A 1 206 ? -1.979 10.701 -0.112 1.00 75.44 206 VAL A O 1
ATOM 1579 N N . ALA A 1 207 ? -4.017 10.601 0.827 1.00 74.31 207 ALA A N 1
ATOM 1580 C CA . ALA A 1 207 ? -4.020 11.995 1.256 1.00 74.31 207 ALA A CA 1
ATOM 1581 C C . ALA A 1 207 ? -3.201 12.148 2.549 1.00 74.31 207 ALA A C 1
ATOM 1583 O O . ALA A 1 207 ? -3.423 11.434 3.524 1.00 74.31 207 ALA A O 1
ATOM 1584 N N . GLY A 1 208 ? -2.280 13.107 2.570 1.00 76.19 208 GLY A N 1
ATOM 1585 C CA . GLY A 1 208 ? -1.305 13.295 3.642 1.00 76.19 208 GLY A CA 1
ATOM 1586 C C . GLY A 1 208 ? 0.019 12.576 3.383 1.00 76.19 208 GLY A C 1
ATOM 1587 O O . GLY A 1 208 ? 0.243 12.016 2.314 1.00 76.19 208 GLY A O 1
ATOM 1588 N N . TYR A 1 209 ? 0.915 12.630 4.370 1.00 82.31 209 TYR A N 1
ATOM 1589 C CA . TYR A 1 209 ? 2.227 11.989 4.307 1.00 82.31 209 TYR A CA 1
ATOM 1590 C C . TYR A 1 209 ? 2.225 10.672 5.074 1.00 82.31 209 TYR A C 1
ATOM 1592 O O . TYR A 1 209 ? 2.166 10.643 6.302 1.00 82.31 209 TYR A O 1
ATOM 1600 N N . CYS A 1 210 ? 2.293 9.583 4.318 1.00 78.62 210 CYS A N 1
ATOM 1601 C CA . CYS A 1 210 ? 2.517 8.236 4.809 1.00 78.62 210 CYS A CA 1
ATOM 1602 C C . CYS A 1 210 ? 4.023 7.999 4.920 1.00 78.62 210 CYS A C 1
ATOM 1604 O O . CYS A 1 210 ? 4.738 8.281 3.973 1.00 78.62 210 CYS A O 1
ATOM 1606 N N . HIS A 1 211 ? 4.514 7.509 6.053 1.00 79.19 211 HIS A N 1
ATOM 1607 C CA . HIS A 1 211 ? 5.953 7.335 6.284 1.00 79.19 211 HIS A CA 1
ATOM 1608 C C . HIS A 1 211 ? 6.483 5.962 5.847 1.00 79.19 211 HIS A C 1
ATOM 1610 O O . HIS A 1 211 ? 7.695 5.779 5.777 1.00 79.19 211 HIS A O 1
ATOM 1616 N N . ASP A 1 212 ? 5.590 5.010 5.560 1.00 79.31 212 ASP A N 1
ATOM 1617 C CA . ASP A 1 212 ? 5.936 3.658 5.129 1.00 79.31 212 ASP A CA 1
ATOM 1618 C C . ASP A 1 212 ? 4.809 3.070 4.262 1.00 79.31 212 ASP A C 1
ATOM 1620 O O . ASP A 1 212 ? 3.646 3.050 4.663 1.00 79.31 212 ASP A O 1
ATOM 1624 N N . ALA A 1 213 ? 5.151 2.568 3.073 1.00 73.75 213 ALA A N 1
ATOM 1625 C CA . ALA A 1 213 ? 4.197 1.936 2.163 1.00 73.75 213 ALA A CA 1
ATOM 1626 C C . ALA A 1 213 ? 3.571 0.654 2.745 1.00 73.75 213 ALA A C 1
ATOM 1628 O O . ALA A 1 213 ? 2.499 0.243 2.308 1.00 73.75 213 ALA A O 1
ATOM 1629 N N . ASP A 1 214 ? 4.193 0.027 3.744 1.00 73.06 214 ASP A N 1
ATOM 1630 C CA . ASP A 1 214 ? 3.663 -1.170 4.403 1.00 73.06 214 ASP A CA 1
ATOM 1631 C C . ASP A 1 214 ? 2.417 -0.896 5.266 1.00 73.06 214 ASP A C 1
ATOM 1633 O O . ASP A 1 214 ? 1.658 -1.818 5.584 1.00 73.06 214 ASP A O 1
ATOM 1637 N N . LEU A 1 215 ? 2.170 0.373 5.599 1.00 68.38 215 LEU A N 1
ATOM 1638 C CA . LEU A 1 215 ? 0.985 0.846 6.327 1.00 68.38 215 LEU A CA 1
ATOM 1639 C C . LEU A 1 215 ? -0.261 0.936 5.436 1.00 68.38 215 LEU A C 1
ATOM 1641 O O . LEU A 1 215 ? -1.374 1.182 5.904 1.00 68.38 215 LEU A O 1
ATOM 1645 N N . VAL A 1 216 ? -0.090 0.747 4.131 1.00 70.88 216 VAL A N 1
ATOM 1646 C CA . VAL A 1 216 ? -1.131 0.892 3.118 1.00 70.88 216 VAL A CA 1
ATOM 1647 C C . VAL A 1 216 ? -1.887 -0.437 2.990 1.00 70.88 216 VAL A C 1
ATOM 1649 O O . VAL A 1 216 ? -1.489 -1.325 2.236 1.00 70.88 216 VAL A O 1
ATOM 1652 N N . GLN A 1 217 ? -2.963 -0.613 3.769 1.00 64.12 217 GLN A N 1
ATOM 1653 C CA . GLN A 1 217 ? -3.591 -1.936 3.959 1.00 64.12 217 GLN A CA 1
ATOM 1654 C C . GLN A 1 217 ? -5.046 -2.071 3.477 1.00 64.12 217 GLN A C 1
ATOM 1656 O O . GLN A 1 217 ? -5.501 -3.202 3.304 1.00 64.12 217 GLN A O 1
ATOM 1661 N N . TYR A 1 218 ? -5.764 -0.980 3.164 1.00 59.12 218 TYR A N 1
ATOM 1662 C CA . TYR A 1 218 ? -7.194 -1.059 2.823 1.00 59.12 218 TYR A CA 1
ATOM 1663 C C . TYR A 1 218 ? -7.683 -0.114 1.706 1.00 59.12 218 TYR A C 1
ATOM 1665 O O . TYR A 1 218 ? -7.332 1.065 1.663 1.00 59.12 218 TYR A O 1
ATOM 1673 N N . ILE A 1 219 ? -8.579 -0.631 0.850 1.00 51.47 219 ILE A N 1
ATOM 1674 C CA . ILE A 1 219 ? -9.314 0.119 -0.186 1.00 51.47 219 ILE A CA 1
ATOM 1675 C C . ILE A 1 219 ? -10.726 0.416 0.339 1.00 51.47 219 ILE A C 1
ATOM 1677 O O . ILE A 1 219 ? -11.487 -0.532 0.558 1.00 51.47 219 ILE A O 1
ATOM 1681 N N . PRO A 1 220 ? -11.148 1.684 0.484 1.00 49.50 220 PRO A N 1
ATOM 1682 C CA . PRO A 1 220 ? -12.543 1.987 0.774 1.00 49.50 220 PRO A CA 1
ATOM 1683 C C . PRO A 1 220 ? -13.442 1.459 -0.357 1.00 49.50 220 PRO A C 1
ATOM 1685 O O . PRO A 1 220 ? -13.345 1.906 -1.499 1.00 49.50 220 PRO A O 1
ATOM 1688 N N . ILE A 1 221 ? -14.339 0.515 -0.037 1.00 38.19 221 ILE A N 1
ATOM 1689 C CA . ILE A 1 221 ? -15.374 -0.015 -0.956 1.00 38.19 221 ILE A CA 1
ATOM 1690 C C . ILE A 1 221 ? -16.268 1.122 -1.488 1.00 38.19 221 ILE A C 1
ATOM 1692 O O . ILE A 1 221 ? -16.802 1.040 -2.589 1.00 38.19 221 ILE A O 1
ATOM 1696 N N . GLN A 1 222 ? -16.387 2.210 -0.725 1.00 36.09 222 GLN A N 1
ATOM 1697 C CA . GLN A 1 222 ? -17.008 3.465 -1.136 1.00 36.09 222 GLN A CA 1
ATOM 1698 C C . GLN A 1 222 ? -15.945 4.477 -1.571 1.00 36.09 222 GLN A C 1
ATOM 1700 O O . GLN A 1 222 ? -15.816 5.553 -0.996 1.00 36.09 222 GLN A O 1
ATOM 1705 N N . THR A 1 223 ? -15.179 4.166 -2.608 1.00 37.78 223 THR A N 1
ATOM 1706 C CA . THR A 1 223 ? -14.671 5.245 -3.457 1.00 37.78 223 THR A CA 1
ATOM 1707 C C . THR A 1 223 ? -15.849 5.645 -4.333 1.00 37.78 223 THR A C 1
ATOM 1709 O O . THR A 1 223 ? -16.036 5.137 -5.433 1.00 37.78 223 THR A O 1
ATOM 1712 N N . SER A 1 224 ? -16.734 6.496 -3.793 1.00 33.94 224 SER A N 1
ATOM 1713 C CA . SER A 1 224 ? -17.642 7.279 -4.631 1.00 33.94 224 SER A CA 1
ATOM 1714 C C . SER A 1 224 ? -16.790 7.831 -5.759 1.00 33.94 224 SER A C 1
ATOM 1716 O O . SER A 1 224 ? -15.764 8.443 -5.451 1.00 33.94 224 SER A O 1
ATOM 1718 N N . MET A 1 225 ? -17.166 7.503 -7.001 1.00 35.16 225 MET A N 1
ATOM 1719 C CA . MET A 1 225 ? -16.460 7.890 -8.216 1.00 35.16 225 MET A CA 1
ATOM 1720 C C . MET A 1 225 ? -15.781 9.233 -7.981 1.00 35.16 225 MET A C 1
ATOM 1722 O O . MET A 1 225 ? -16.458 10.231 -7.720 1.00 35.16 225 MET A O 1
ATOM 1726 N N . ILE A 1 226 ? -14.453 9.280 -8.067 1.00 36.75 226 ILE A N 1
ATOM 1727 C CA . ILE A 1 226 ? -13.865 10.525 -8.534 1.00 36.75 226 ILE A CA 1
ATOM 1728 C C . ILE A 1 226 ? -14.376 10.578 -9.970 1.00 36.75 226 ILE A C 1
ATOM 1730 O O . ILE A 1 226 ? -13.801 9.932 -10.839 1.00 36.75 226 ILE A O 1
ATOM 1734 N N . GLU A 1 227 ? -15.557 11.168 -10.180 1.00 28.97 227 GLU A N 1
ATOM 1735 C CA . GLU A 1 227 ? -16.126 11.363 -11.506 1.00 28.97 227 GLU A CA 1
ATOM 1736 C C . GLU A 1 227 ? -15.094 12.174 -12.274 1.00 28.97 227 GLU A C 1
ATOM 1738 O O . GLU A 1 227 ? -14.946 13.387 -12.098 1.00 28.97 227 GLU A O 1
ATOM 1743 N N . LEU A 1 228 ? -14.330 11.465 -13.094 1.00 31.42 228 LEU A N 1
ATOM 1744 C CA . LEU A 1 228 ? -13.538 12.042 -14.153 1.00 31.42 228 LEU A CA 1
ATOM 1745 C C . LEU A 1 228 ? -14.551 12.496 -15.190 1.00 31.42 228 LEU A C 1
ATOM 1747 O O . LEU A 1 228 ? -14.885 11.766 -16.118 1.00 31.42 228 LEU A O 1
ATOM 1751 N N . ASN A 1 229 ? -15.113 13.682 -14.973 1.00 25.16 229 ASN A N 1
ATOM 1752 C CA . ASN A 1 229 ? -15.867 14.369 -16.004 1.00 25.16 229 ASN A CA 1
ATOM 1753 C C . ASN A 1 229 ? -14.873 14.743 -17.104 1.00 25.16 229 ASN A C 1
ATOM 1755 O O . ASN A 1 229 ? -14.191 15.763 -17.032 1.00 25.16 229 ASN A O 1
ATOM 1759 N N . ILE A 1 230 ? -14.762 13.864 -18.097 1.00 25.16 230 ILE A N 1
ATOM 1760 C CA . ILE A 1 230 ? -14.105 14.148 -19.364 1.00 25.16 230 ILE A CA 1
ATOM 1761 C C . ILE A 1 230 ? -15.120 14.961 -20.173 1.00 25.16 230 ILE A C 1
ATOM 1763 O O . ILE A 1 230 ? -16.057 14.400 -20.741 1.00 25.16 230 ILE A O 1
ATOM 1767 N N . SER A 1 231 ? -14.982 16.287 -20.142 1.00 27.47 231 SER A N 1
ATOM 1768 C CA . SER A 1 231 ? -15.664 17.197 -21.071 1.00 27.47 231 SER A CA 1
ATOM 1769 C C . SER A 1 231 ? -14.817 17.433 -22.310 1.00 27.47 231 SER A C 1
ATOM 1771 O O . SER A 1 231 ? -13.630 17.780 -22.104 1.00 27.47 231 SER A O 1
#